Protein AF-K5VET0-F1 (afdb_monomer)

Nearest PDB structures (foldseek):
  5voy-assembly1_V  TM=3.598E-01  e=4.741E+00  Saccharomyces cerevisiae S288C

Sequence (256 aa):
MGWVHRDISTGNILVYDGRGLLTDFEYAKRWDTEEHTSHQMRTGTEYFMSLEVDAHEYLFQIQGVGRPETIPHRGGKKSFTKLVGALPSHFETQVKPALPFRYHPLNDWESLFWVSMYMMVIDRIVKPTKNQPQQTSDKLEKQRALARGLFYSYKERSVKFSQAAANQVDPFKETLLDCLHDDLKHVATALGNIRVALLNAYREVEANPDQHPDGAVSVDIIWDTIPSQYNKICQILDAQDITVERLPVRQGLKAA

Mean predicted aligned error: 11.54 Å

pLDDT: mean 75.38, std 20.2, range [28.81, 95.69]

Radius of gyration: 20.66 Å; Cα contacts (8 Å, |Δi|>4): 285; chains: 1; bounding box: 48×54×62 Å

Structure (mmCIF, N/CA/C/O backbone):
data_AF-K5VET0-F1
#
_entry.id   AF-K5VET0-F1
#
loop_
_atom_site.group_PDB
_atom_site.id
_atom_site.type_symbol
_atom_site.label_atom_id
_atom_site.label_alt_id
_atom_site.label_comp_id
_atom_site.label_asym_id
_atom_site.label_entity_id
_atom_site.label_seq_id
_atom_site.pdbx_PDB_ins_code
_atom_site.Cartn_x
_atom_site.Cartn_y
_atom_site.Cartn_z
_atom_site.occupancy
_atom_site.B_iso_or_equiv
_atom_site.auth_seq_id
_atom_site.auth_comp_id
_atom_site.auth_asym_id
_atom_site.auth_atom_id
_atom_site.pdbx_PDB_model_num
ATOM 1 N N . MET A 1 1 ? 4.612 -17.033 -12.175 1.00 62.72 1 MET A N 1
ATOM 2 C CA . MET A 1 1 ? 4.536 -15.615 -11.762 1.00 62.72 1 MET A CA 1
ATOM 3 C C . MET A 1 1 ? 5.096 -14.806 -12.923 1.00 62.72 1 MET A C 1
ATOM 5 O O . MET A 1 1 ? 6.140 -15.189 -13.423 1.00 62.72 1 MET A O 1
ATOM 9 N N . GLY A 1 2 ? 4.357 -13.833 -13.452 1.00 83.50 2 GLY A N 1
ATOM 10 C CA . GLY A 1 2 ? 4.719 -13.134 -14.701 1.00 83.50 2 GLY A CA 1
ATOM 11 C C . GLY A 1 2 ? 3.668 -12.134 -15.187 1.00 83.50 2 GLY A C 1
ATOM 12 O O . GLY A 1 2 ? 3.747 -11.647 -16.310 1.00 83.50 2 GLY A O 1
ATOM 13 N N . TRP A 1 3 ? 2.648 -11.890 -14.364 1.00 88.69 3 TRP A N 1
ATOM 14 C CA . TRP A 1 3 ? 1.466 -11.108 -14.690 1.00 88.69 3 TRP A CA 1
ATOM 15 C C . TRP A 1 3 ? 1.278 -10.026 -13.635 1.00 88.69 3 TRP A C 1
ATOM 17 O O . TRP A 1 3 ? 1.584 -10.248 -12.465 1.00 88.69 3 TRP A O 1
ATOM 27 N N . VAL A 1 4 ? 0.757 -8.890 -14.074 1.00 89.12 4 VAL A N 1
ATOM 28 C CA . VAL A 1 4 ? 0.261 -7.782 -13.264 1.00 89.12 4 VAL A CA 1
ATOM 29 C C . VAL A 1 4 ? -1.249 -7.692 -13.459 1.00 89.12 4 VAL A C 1
ATOM 31 O O . VAL A 1 4 ? -1.731 -7.729 -14.591 1.00 89.12 4 VAL A O 1
ATOM 34 N N . HIS A 1 5 ? -1.996 -7.605 -12.368 1.00 91.19 5 HIS A N 1
ATOM 35 C CA . HIS A 1 5 ? -3.450 -7.509 -12.334 1.00 91.19 5 HIS A CA 1
ATOM 36 C C . HIS A 1 5 ? -3.938 -6.133 -12.791 1.00 91.19 5 HIS A C 1
ATOM 38 O O . HIS A 1 5 ? -4.903 -6.054 -13.549 1.00 91.19 5 HIS A O 1
ATOM 44 N N . ARG A 1 6 ? -3.260 -5.055 -12.368 1.00 90.00 6 ARG A N 1
ATOM 45 C CA . ARG A 1 6 ? -3.536 -3.647 -12.731 1.00 90.00 6 ARG A CA 1
ATOM 46 C C . ARG A 1 6 ? -4.872 -3.067 -12.247 1.00 90.00 6 ARG A C 1
ATOM 48 O O . ARG A 1 6 ? -5.188 -1.935 -12.600 1.00 90.00 6 ARG A O 1
ATOM 55 N N . ASP A 1 7 ? -5.640 -3.813 -11.456 1.00 89.31 7 ASP A N 1
ATOM 56 C CA . ASP A 1 7 ? -6.923 -3.355 -10.900 1.00 89.31 7 ASP A CA 1
ATOM 57 C C . ASP A 1 7 ? -7.239 -4.033 -9.556 1.00 89.31 7 ASP A C 1
ATOM 59 O O . ASP A 1 7 ? -8.309 -4.598 -9.334 1.00 89.31 7 ASP A O 1
ATOM 63 N N . ILE A 1 8 ? -6.271 -4.032 -8.637 1.00 91.81 8 ILE A N 1
ATOM 64 C CA . ILE A 1 8 ? -6.505 -4.543 -7.283 1.00 91.81 8 ILE A CA 1
ATOM 65 C C . ILE A 1 8 ? -7.347 -3.527 -6.508 1.00 91.81 8 ILE A C 1
ATOM 67 O O . ILE A 1 8 ? -6.953 -2.378 -6.306 1.00 91.81 8 ILE A O 1
ATOM 71 N N . SER A 1 9 ? -8.512 -3.971 -6.047 1.00 90.81 9 SER A N 1
ATOM 72 C CA . SER A 1 9 ? -9.475 -3.164 -5.302 1.00 90.81 9 SER A CA 1
ATOM 73 C C . SER A 1 9 ? -10.232 -4.022 -4.291 1.00 90.81 9 SER A C 1
ATOM 75 O O . SER A 1 9 ? -10.196 -5.250 -4.343 1.00 90.81 9 SER A O 1
ATOM 77 N N . THR A 1 10 ? -10.974 -3.387 -3.383 1.00 89.31 10 THR A N 1
ATOM 78 C CA . THR A 1 10 ? -11.869 -4.108 -2.463 1.00 89.31 10 THR A CA 1
ATOM 79 C C . THR A 1 10 ? -12.998 -4.856 -3.180 1.00 89.31 10 THR A C 1
ATOM 81 O O . THR A 1 10 ? -13.511 -5.820 -2.623 1.00 89.31 10 THR A O 1
ATOM 84 N N . GLY A 1 11 ? -13.381 -4.439 -4.394 1.00 88.19 11 GLY A N 1
ATOM 85 C CA . GLY A 1 11 ? -14.387 -5.122 -5.216 1.00 88.19 11 GLY A CA 1
ATOM 86 C C . GLY A 1 11 ? -13.864 -6.389 -5.895 1.00 88.19 11 GLY A C 1
ATOM 87 O O . GLY A 1 11 ? -14.634 -7.318 -6.116 1.00 88.19 11 GLY A O 1
ATOM 88 N N . ASN A 1 12 ? -12.551 -6.451 -6.135 1.00 91.75 12 ASN A N 1
ATOM 89 C CA . ASN A 1 12 ? -11.879 -7.562 -6.817 1.00 91.75 12 ASN A CA 1
ATOM 90 C C . ASN A 1 12 ? -11.205 -8.538 -5.836 1.00 91.75 12 ASN A C 1
ATOM 92 O O . ASN A 1 12 ? -10.438 -9.411 -6.242 1.00 91.75 12 ASN A O 1
ATOM 96 N N . ILE A 1 13 ? -11.475 -8.392 -4.534 1.00 92.06 13 ILE A N 1
ATOM 97 C CA . ILE A 1 13 ? -11.023 -9.307 -3.484 1.00 92.06 13 ILE A CA 1
ATOM 98 C C . ILE A 1 13 ? -12.255 -9.963 -2.865 1.00 92.06 13 ILE A C 1
ATOM 100 O O . ILE A 1 1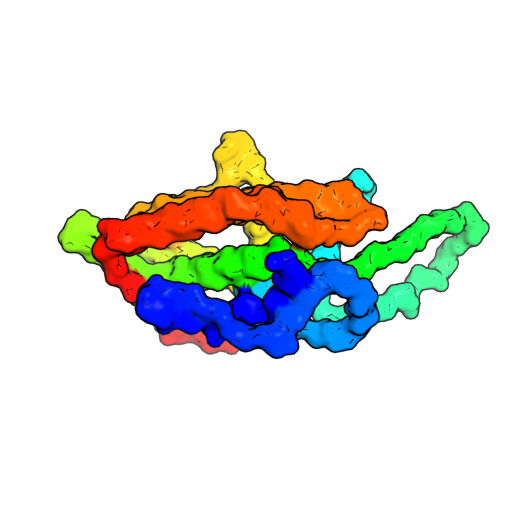3 ? -13.006 -9.336 -2.117 1.00 92.06 13 ILE A O 1
ATOM 104 N N . LEU A 1 14 ? -12.442 -11.251 -3.140 1.00 90.00 14 LEU A N 1
ATOM 105 C CA . LEU A 1 14 ? -13.464 -12.063 -2.489 1.00 90.00 14 LEU A CA 1
ATOM 106 C C . LEU A 1 14 ? -12.899 -12.726 -1.237 1.00 90.00 14 LEU A C 1
ATOM 108 O O . LEU A 1 14 ? -11.734 -13.110 -1.199 1.00 90.00 14 LEU A O 1
ATOM 112 N N . VAL A 1 15 ? -13.740 -12.907 -0.219 1.00 87.94 15 VAL A N 1
ATOM 113 C CA . VAL A 1 15 ? -13.391 -13.701 0.963 1.00 87.94 15 VAL A CA 1
ATOM 114 C C . VAL A 1 15 ? -14.129 -15.030 0.888 1.00 87.94 15 VAL A C 1
ATOM 116 O O . VAL A 1 15 ? -15.358 -15.063 0.909 1.00 87.94 15 VAL A O 1
ATOM 119 N N . TYR A 1 16 ? -13.378 -16.123 0.809 1.00 86.94 16 TYR A N 1
ATOM 120 C CA . TYR A 1 16 ? -13.906 -17.483 0.794 1.00 86.94 16 TYR A CA 1
ATOM 121 C C . TYR A 1 16 ? -13.125 -18.345 1.782 1.00 86.94 16 TYR A C 1
ATOM 123 O O . TYR A 1 16 ? -11.900 -18.402 1.719 1.00 86.94 16 TYR A O 1
ATOM 131 N N . ASP A 1 17 ? -13.838 -18.990 2.707 1.00 86.12 17 ASP A N 1
ATOM 132 C CA . ASP A 1 17 ? -13.258 -19.864 3.739 1.00 86.12 17 ASP A CA 1
ATOM 133 C C . ASP A 1 17 ? -12.090 -19.213 4.513 1.00 86.12 17 ASP A C 1
ATOM 135 O O . ASP A 1 17 ? -10.997 -19.760 4.652 1.00 86.12 17 ASP A O 1
ATOM 139 N N . GLY A 1 18 ? -12.293 -17.959 4.936 1.00 78.69 18 GLY A N 1
ATOM 140 C CA . GLY A 1 18 ? -11.285 -17.178 5.663 1.00 78.69 18 GLY A CA 1
ATOM 141 C C . GLY A 1 18 ? -10.088 -16.715 4.823 1.00 78.69 18 GLY A C 1
ATOM 142 O O . GLY A 1 18 ? -9.142 -16.159 5.373 1.00 78.69 18 GLY A O 1
ATOM 143 N N . ARG A 1 19 ? -10.105 -16.911 3.498 1.00 82.12 19 ARG A N 1
ATOM 144 C CA . ARG A 1 19 ? -9.018 -16.519 2.590 1.00 82.12 19 ARG A CA 1
ATOM 145 C C . ARG A 1 19 ? -9.465 -15.439 1.617 1.00 82.12 19 ARG A C 1
ATOM 147 O O . ARG A 1 19 ? -10.561 -15.508 1.067 1.00 82.12 19 ARG A O 1
ATOM 154 N N . GLY A 1 20 ? -8.588 -14.466 1.382 1.00 86.12 20 GLY A N 1
ATOM 155 C CA . GLY A 1 20 ? -8.741 -13.497 0.300 1.00 86.12 20 GLY A CA 1
ATOM 156 C C . GLY A 1 20 ? -8.360 -14.123 -1.041 1.00 86.12 20 GLY A C 1
ATOM 157 O O . GLY A 1 20 ? -7.278 -14.694 -1.171 1.00 86.12 20 GLY A O 1
ATOM 158 N N . LEU A 1 21 ? -9.238 -14.014 -2.032 1.00 89.81 21 LEU A N 1
ATOM 159 C CA . LEU A 1 21 ? -9.029 -14.467 -3.401 1.00 89.81 21 LEU A CA 1
ATOM 160 C C . LEU A 1 21 ? -9.148 -13.267 -4.337 1.00 89.81 21 LEU A C 1
ATOM 162 O O . LEU A 1 21 ? -10.154 -12.560 -4.306 1.00 89.81 21 LEU A O 1
ATOM 166 N N . LEU A 1 22 ? -8.128 -13.055 -5.169 1.00 91.75 22 LEU A N 1
ATOM 167 C CA . LEU A 1 22 ? -8.198 -12.074 -6.248 1.00 91.75 22 LEU A CA 1
ATOM 168 C C . LEU A 1 22 ? -9.080 -12.609 -7.375 1.00 91.75 22 LEU A C 1
ATOM 170 O O . LEU A 1 22 ? -8.966 -13.772 -7.773 1.00 91.75 22 LEU A O 1
ATOM 174 N N . THR A 1 23 ? -9.944 -11.745 -7.884 1.00 91.75 23 THR A N 1
ATOM 175 C CA . THR A 1 23 ? -10.845 -12.013 -9.003 1.00 91.75 23 THR A CA 1
ATOM 176 C C . THR A 1 23 ? -10.721 -10.923 -10.052 1.00 91.75 23 THR A C 1
ATOM 178 O O . THR A 1 23 ? -10.072 -9.919 -9.815 1.00 91.75 23 THR A O 1
ATOM 181 N N . ASP A 1 24 ? -11.416 -11.095 -11.173 1.00 88.19 24 ASP A N 1
ATOM 182 C CA . ASP A 1 24 ? -11.493 -10.094 -12.239 1.00 88.19 24 ASP A CA 1
ATOM 183 C C . ASP A 1 24 ? -10.148 -9.780 -12.921 1.00 88.19 24 ASP A C 1
ATOM 185 O O . ASP A 1 24 ? -9.555 -8.710 -12.818 1.00 88.19 24 ASP A O 1
ATOM 189 N N . PHE A 1 25 ? -9.658 -10.771 -13.667 1.00 89.62 25 PHE A N 1
ATOM 190 C CA . PHE A 1 25 ? -8.401 -10.690 -14.408 1.00 89.62 25 PHE A CA 1
ATOM 191 C C . PHE A 1 25 ? -8.564 -10.072 -15.806 1.00 89.62 25 PHE A C 1
ATOM 193 O O . PHE A 1 25 ? -7.682 -10.252 -16.647 1.00 89.62 25 PHE A O 1
ATOM 200 N N . GLU A 1 26 ? -9.663 -9.363 -16.092 1.00 87.31 26 GLU A N 1
ATOM 201 C CA . GLU A 1 26 ? -9.925 -8.806 -17.430 1.00 87.31 26 GLU A CA 1
ATOM 202 C C . GLU A 1 26 ? -8.836 -7.821 -17.882 1.00 87.31 26 GLU A C 1
ATOM 204 O O . GLU A 1 26 ? -8.502 -7.731 -19.066 1.00 87.31 26 GLU A O 1
ATOM 209 N N . TYR A 1 27 ? -8.215 -7.140 -16.917 1.00 84.00 27 TYR A N 1
ATOM 210 C CA . TYR A 1 27 ? -7.098 -6.237 -17.145 1.00 84.00 27 TYR A CA 1
ATOM 211 C C . TYR A 1 27 ? -5.742 -6.877 -16.874 1.00 84.00 27 TYR A C 1
ATOM 213 O O . TYR A 1 27 ? -4.743 -6.181 -17.026 1.00 84.00 27 TYR A O 1
ATOM 221 N N . ALA A 1 28 ? -5.636 -8.153 -16.515 1.00 88.62 28 ALA A N 1
ATOM 222 C CA . ALA A 1 28 ? -4.331 -8.734 -16.237 1.00 88.62 28 ALA A CA 1
ATOM 223 C C . ALA A 1 28 ? -3.455 -8.745 -17.503 1.00 88.62 28 ALA A C 1
ATOM 225 O O . ALA A 1 28 ? -3.901 -9.103 -18.594 1.00 88.62 28 ALA A O 1
ATOM 226 N N . LYS A 1 29 ? -2.186 -8.355 -17.367 1.00 87.25 29 LYS A N 1
ATOM 227 C CA . LYS A 1 29 ? -1.202 -8.388 -18.458 1.00 87.25 29 LYS A CA 1
ATOM 228 C C . LYS A 1 29 ? 0.113 -8.979 -17.999 1.00 87.25 29 LYS A C 1
ATOM 230 O O . LYS A 1 29 ? 0.459 -8.894 -16.827 1.00 87.25 29 LYS A O 1
ATOM 235 N N . ARG A 1 30 ? 0.874 -9.548 -18.930 1.00 86.56 30 ARG A N 1
ATOM 236 C CA . ARG A 1 30 ? 2.250 -9.945 -18.641 1.00 86.56 30 ARG A CA 1
ATOM 237 C C . ARG A 1 30 ? 3.135 -8.711 -18.479 1.00 86.56 30 ARG A C 1
ATOM 239 O O . ARG A 1 30 ? 2.987 -7.743 -19.222 1.00 86.56 30 ARG A O 1
ATOM 246 N N . TRP A 1 31 ? 4.052 -8.738 -17.516 1.00 82.31 31 TRP A N 1
ATOM 247 C CA . TRP A 1 31 ? 4.953 -7.601 -17.282 1.00 82.31 31 TRP A CA 1
ATOM 248 C C . TRP A 1 31 ? 6.103 -7.524 -18.298 1.00 82.31 31 TRP A C 1
ATOM 250 O O . TRP A 1 31 ? 6.740 -6.485 -18.426 1.00 82.31 31 TRP A O 1
ATOM 260 N N . ASP A 1 32 ? 6.378 -8.616 -19.021 1.00 75.31 32 ASP A N 1
ATOM 261 C CA . ASP A 1 32 ? 7.478 -8.733 -19.987 1.00 75.31 32 ASP A CA 1
ATOM 262 C C . ASP A 1 32 ? 7.058 -8.425 -21.432 1.00 75.31 32 ASP A C 1
ATOM 264 O O . ASP A 1 32 ? 7.895 -8.383 -22.331 1.00 75.31 32 ASP A O 1
ATOM 268 N N . THR A 1 33 ? 5.770 -8.175 -21.679 1.00 70.25 33 THR A N 1
ATOM 269 C CA . THR A 1 33 ? 5.282 -7.802 -23.010 1.00 70.25 33 THR A CA 1
ATOM 270 C C . THR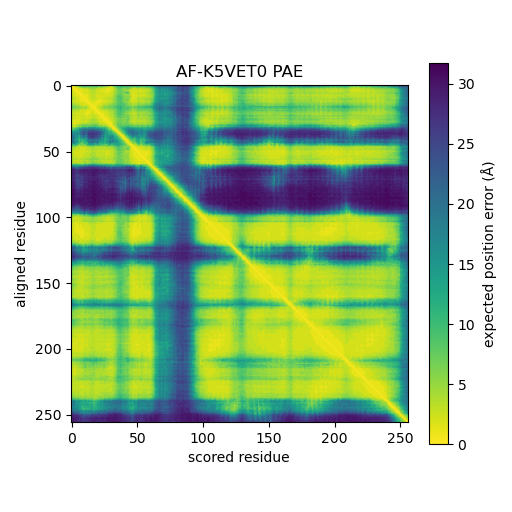 A 1 33 ? 5.520 -6.323 -23.313 1.00 70.25 33 THR A C 1
ATOM 272 O O . THR A 1 33 ? 5.029 -5.445 -22.606 1.00 70.25 33 THR A O 1
ATOM 275 N N . GLU A 1 34 ? 6.197 -6.043 -24.429 1.00 58.12 34 GLU A N 1
ATOM 276 C CA . GLU A 1 34 ? 6.470 -4.698 -24.969 1.00 58.12 34 GLU A CA 1
ATOM 277 C C . GLU A 1 34 ? 5.237 -4.014 -25.594 1.00 58.12 34 GLU A C 1
ATOM 279 O O . GLU A 1 34 ? 5.367 -3.123 -26.431 1.00 58.12 34 GLU A O 1
ATOM 284 N N . GLU A 1 35 ? 4.014 -4.422 -25.240 1.00 57.59 35 GLU A N 1
ATOM 285 C CA . GLU A 1 35 ? 2.803 -3.861 -25.842 1.00 57.59 35 GLU A CA 1
ATOM 286 C C . GLU A 1 35 ? 2.578 -2.405 -25.408 1.00 57.59 35 GLU A C 1
ATOM 288 O O . GLU A 1 35 ? 1.877 -2.093 -24.442 1.00 57.59 35 GLU A O 1
ATOM 293 N N . HIS A 1 36 ? 3.142 -1.505 -26.209 1.00 54.56 36 HIS A N 1
ATOM 294 C CA . HIS A 1 36 ? 3.008 -0.053 -26.178 1.00 54.56 36 HIS A CA 1
ATOM 295 C C . HIS A 1 36 ? 1.637 0.425 -26.667 1.00 54.56 36 HIS A C 1
ATOM 297 O O . HIS A 1 36 ? 1.532 1.341 -27.485 1.00 54.56 36 HIS A O 1
ATOM 303 N N . THR A 1 37 ? 0.548 -0.182 -26.201 1.00 46.78 37 THR A N 1
ATOM 304 C CA . THR A 1 37 ? -0.779 0.321 -26.553 1.00 46.78 37 THR A CA 1
ATOM 305 C C . THR A 1 37 ? -1.045 1.595 -25.758 1.00 46.78 37 THR A C 1
ATOM 307 O O . THR A 1 37 ? -1.520 1.551 -24.624 1.00 46.78 37 THR A O 1
ATOM 310 N N . SER A 1 38 ? -0.779 2.729 -26.403 1.00 41.53 38 SER A N 1
ATOM 311 C CA . SER A 1 38 ? -1.074 4.131 -26.056 1.00 41.53 38 SER A CA 1
ATOM 312 C C . SER A 1 38 ? -2.557 4.446 -25.761 1.00 41.53 38 SER A C 1
ATOM 314 O O . SER A 1 38 ? -2.956 5.608 -25.669 1.00 41.53 38 SER A O 1
ATOM 316 N N . HIS A 1 39 ? -3.375 3.409 -25.584 1.00 42.84 39 HIS A N 1
ATOM 317 C CA . HIS A 1 39 ? -4.804 3.445 -25.302 1.00 42.84 39 HIS A CA 1
ATOM 318 C C . HIS A 1 39 ? -5.175 2.766 -23.983 1.00 42.84 39 HIS A C 1
ATOM 320 O O . HIS A 1 39 ? -6.359 2.537 -23.751 1.00 42.84 39 HIS A O 1
ATOM 326 N N . GLN A 1 40 ? -4.208 2.431 -23.119 1.00 51.66 40 GLN A N 1
ATOM 327 C CA . GLN A 1 40 ? -4.529 1.901 -21.796 1.00 51.66 40 GLN A CA 1
ATOM 328 C C . GLN A 1 40 ? -5.261 2.986 -21.000 1.00 51.66 40 GLN A C 1
ATOM 330 O O . GLN A 1 40 ? -4.662 3.914 -20.460 1.00 51.66 40 GLN A O 1
ATOM 335 N N . MET A 1 41 ? -6.592 2.879 -21.022 1.00 50.44 41 MET A N 1
ATOM 336 C CA . MET A 1 41 ? -7.520 3.507 -20.094 1.00 50.44 41 MET A CA 1
ATOM 337 C C . MET A 1 41 ? -6.889 3.452 -18.703 1.00 50.44 41 MET A C 1
ATOM 339 O O . MET A 1 41 ? -6.266 2.452 -18.357 1.00 50.44 41 MET A O 1
ATOM 343 N N . ARG A 1 42 ? -7.009 4.530 -17.929 1.00 57.69 42 ARG A N 1
ATOM 344 C CA . ARG A 1 42 ? -6.653 4.541 -16.508 1.00 57.69 42 ARG A CA 1
ATOM 345 C C . ARG A 1 42 ? -7.526 3.472 -15.839 1.00 57.69 42 ARG A C 1
ATOM 347 O O . ARG A 1 42 ? -8.699 3.721 -15.581 1.00 57.69 42 ARG A O 1
ATOM 354 N N . THR A 1 43 ? -6.999 2.257 -15.735 1.00 54.69 43 THR A N 1
ATOM 355 C CA . THR A 1 43 ? -7.640 1.107 -15.097 1.00 54.69 43 THR A CA 1
ATOM 356 C C . THR A 1 43 ? -7.288 1.172 -13.624 1.00 54.69 43 THR A C 1
ATOM 358 O O . THR A 1 43 ? -6.138 1.457 -13.290 1.00 54.69 43 THR A O 1
ATOM 361 N N . GLY A 1 44 ? -8.269 0.965 -12.754 1.00 56.19 44 GLY A N 1
ATOM 362 C CA . GLY A 1 44 ? -8.087 1.162 -11.324 1.00 56.19 44 GLY A CA 1
ATOM 363 C C . GLY A 1 44 ? -9.199 1.986 -10.697 1.00 56.19 44 GLY A C 1
ATOM 364 O O . GLY A 1 44 ? -9.620 3.024 -11.211 1.00 56.19 44 GLY A O 1
ATOM 365 N N . THR A 1 45 ? -9.627 1.574 -9.511 1.00 65.94 45 THR A N 1
ATOM 366 C CA . THR A 1 45 ? -10.354 2.472 -8.607 1.00 65.94 45 THR A CA 1
ATOM 367 C C . THR A 1 45 ? -9.381 3.550 -8.103 1.00 65.94 45 THR A C 1
ATOM 369 O O . THR A 1 45 ? -8.347 3.197 -7.540 1.00 65.94 45 THR A O 1
ATOM 372 N N . GLU A 1 46 ? -9.685 4.853 -8.255 1.00 75.69 46 GLU A N 1
ATOM 373 C CA . GLU A 1 46 ? -8.760 5.970 -7.913 1.00 75.69 46 GLU A CA 1
ATOM 374 C C . GLU A 1 46 ? -8.166 5.878 -6.494 1.00 75.69 46 GLU A C 1
ATOM 376 O O . GLU A 1 46 ? -7.028 6.275 -6.243 1.00 75.69 46 GLU A O 1
ATOM 381 N N . TYR A 1 47 ? -8.895 5.272 -5.558 1.00 85.00 47 TYR A N 1
ATOM 382 C CA . TYR A 1 47 ? -8.426 5.067 -4.192 1.00 85.00 47 TYR A CA 1
ATOM 383 C C . TYR A 1 47 ? -7.394 3.958 -4.021 1.00 85.00 47 TYR A C 1
ATOM 385 O O . TYR A 1 47 ? -6.784 3.914 -2.962 1.00 85.00 47 TYR A O 1
ATOM 393 N N . PHE A 1 48 ? -7.164 3.083 -4.993 1.00 90.19 48 PHE A N 1
ATOM 394 C CA . PHE A 1 48 ? -6.248 1.946 -4.847 1.00 90.19 48 PHE A CA 1
ATOM 395 C C . PHE A 1 48 ? -5.161 1.903 -5.916 1.00 90.19 48 PHE A C 1
ATOM 397 O O . PHE A 1 48 ? -4.277 1.063 -5.828 1.00 90.19 48 PHE A O 1
ATOM 404 N N . MET A 1 49 ? -5.170 2.802 -6.899 1.00 89.69 49 MET A N 1
ATOM 405 C CA . MET A 1 49 ? -4.066 2.897 -7.857 1.00 89.69 49 MET A CA 1
ATOM 406 C C . MET A 1 49 ? -2.745 3.243 -7.156 1.00 89.69 49 MET A C 1
ATOM 408 O O . MET A 1 49 ? -2.734 4.038 -6.210 1.00 89.69 49 MET A O 1
ATOM 412 N N . SER A 1 50 ? -1.645 2.648 -7.631 1.00 91.88 50 SER A N 1
ATOM 413 C CA . SER A 1 50 ? -0.301 3.062 -7.226 1.00 91.88 50 SER A CA 1
ATOM 414 C C . SER A 1 50 ? -0.012 4.487 -7.700 1.00 91.88 50 SER A C 1
ATOM 416 O O . SER A 1 50 ? -0.624 4.965 -8.661 1.00 91.88 50 SER A O 1
ATOM 418 N N . LEU A 1 51 ? 0.922 5.178 -7.049 1.00 91.75 51 LEU A N 1
ATOM 419 C CA . LEU A 1 51 ? 1.258 6.560 -7.402 1.00 91.75 51 LEU A CA 1
ATOM 420 C C . LEU A 1 51 ? 1.748 6.693 -8.844 1.00 91.75 51 LEU A C 1
ATOM 422 O O . LEU A 1 51 ? 1.329 7.611 -9.545 1.00 91.75 51 LEU A O 1
ATOM 426 N N . GLU A 1 52 ? 2.592 5.772 -9.299 1.00 90.06 52 GLU A N 1
ATOM 427 C CA . GLU A 1 52 ? 3.126 5.799 -10.663 1.00 90.06 52 GLU A CA 1
ATOM 428 C C . GLU A 1 52 ? 2.064 5.500 -11.718 1.00 90.06 52 GLU A C 1
ATOM 430 O O . GLU A 1 52 ? 2.041 6.128 -12.774 1.00 90.06 52 GLU A O 1
ATOM 435 N N . VAL A 1 53 ? 1.143 4.574 -11.425 1.00 88.69 53 VAL A N 1
ATOM 436 C CA . VAL A 1 53 ? -0.002 4.286 -12.299 1.00 88.69 53 VAL A CA 1
ATOM 437 C C . VAL A 1 53 ? -0.915 5.502 -12.387 1.00 88.69 53 VAL A C 1
ATOM 439 O O . VAL A 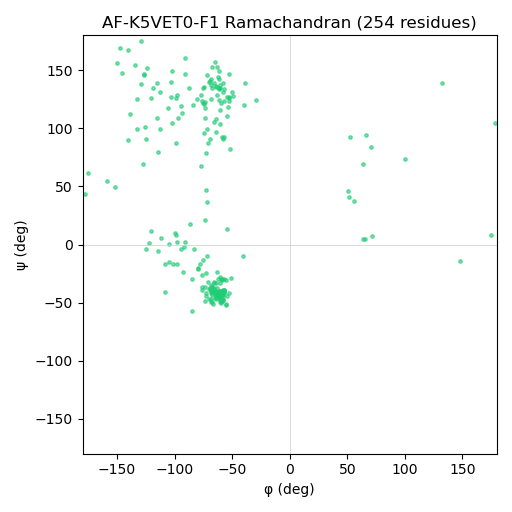1 53 ? -1.381 5.845 -13.476 1.00 88.69 53 VAL A O 1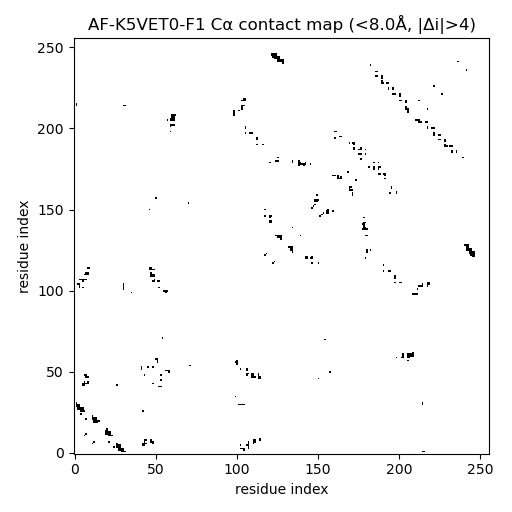
ATOM 442 N N . ASP A 1 54 ? -1.136 6.177 -11.259 1.00 87.81 54 ASP A N 1
ATOM 443 C CA . ASP A 1 54 ? -1.981 7.362 -11.194 1.00 87.81 54 ASP A CA 1
ATOM 444 C C . ASP A 1 54 ? -1.372 8.563 -11.939 1.00 87.81 54 ASP A C 1
ATOM 446 O O . ASP A 1 54 ? -2.081 9.292 -12.640 1.00 87.81 54 ASP A O 1
ATOM 450 N N . ALA A 1 55 ? -0.052 8.737 -11.830 1.00 86.06 55 ALA A N 1
ATOM 451 C CA . ALA A 1 55 ? 0.719 9.771 -12.521 1.00 86.06 55 ALA A CA 1
ATOM 452 C C . ALA A 1 55 ? 1.040 9.422 -13.984 1.00 86.06 55 ALA A C 1
ATOM 454 O O . ALA A 1 55 ? 1.310 10.313 -14.790 1.00 86.06 55 ALA A O 1
ATOM 455 N N . HIS A 1 56 ? 0.980 8.135 -14.330 1.00 85.88 56 HIS A N 1
ATOM 456 C CA . HIS A 1 56 ? 1.427 7.575 -15.601 1.00 85.88 56 HIS A CA 1
ATOM 457 C C . HIS A 1 56 ? 2.901 7.894 -15.923 1.00 85.88 56 HIS A C 1
ATOM 459 O O . HIS A 1 56 ? 3.260 8.149 -17.075 1.00 85.88 56 HIS A O 1
ATOM 465 N N . GLU A 1 57 ? 3.759 7.900 -14.902 1.00 87.38 57 GLU A N 1
ATOM 466 C CA . GLU A 1 57 ? 5.202 8.140 -15.006 1.00 87.38 57 GLU A CA 1
ATOM 467 C C . GLU A 1 57 ? 5.959 7.397 -13.897 1.00 87.38 57 GLU A C 1
ATOM 469 O O . GLU A 1 57 ? 5.392 7.121 -12.843 1.00 87.38 57 GLU A O 1
ATOM 474 N N . TYR A 1 58 ? 7.243 7.115 -14.133 1.00 88.31 58 TYR A N 1
ATOM 475 C CA . TYR A 1 58 ? 8.149 6.608 -13.102 1.00 88.31 58 TYR A CA 1
ATOM 476 C C . TYR A 1 58 ? 8.544 7.746 -12.147 1.00 88.31 58 TYR A C 1
ATOM 478 O O . TYR A 1 58 ? 9.065 8.778 -12.587 1.00 88.31 58 TYR A O 1
ATOM 486 N N . LEU A 1 59 ? 8.265 7.588 -10.856 1.00 89.06 59 LEU A N 1
ATOM 487 C CA . LEU A 1 59 ? 8.373 8.618 -9.819 1.00 89.06 59 LEU A CA 1
ATOM 488 C C . LEU A 1 59 ? 9.587 8.431 -8.903 1.00 89.06 59 LEU A C 1
ATOM 490 O O . LEU A 1 59 ? 9.932 9.366 -8.173 1.00 89.06 59 LEU A O 1
ATOM 494 N N . PHE A 1 60 ? 10.231 7.263 -8.914 1.00 88.19 60 PHE A N 1
ATOM 495 C CA . PHE A 1 60 ? 11.297 6.906 -7.973 1.00 88.19 60 PHE A CA 1
ATOM 496 C C . PHE A 1 60 ? 12.681 6.779 -8.617 1.00 88.19 60 PHE A C 1
ATOM 498 O O . PHE A 1 60 ? 13.653 6.477 -7.920 1.00 88.19 60 PHE A O 1
ATOM 505 N N . GLN A 1 61 ? 12.797 7.116 -9.902 1.00 81.75 61 GLN A N 1
ATOM 506 C CA . GLN A 1 61 ? 14.071 7.304 -10.590 1.00 81.75 61 GLN A CA 1
ATOM 507 C C . GLN A 1 61 ? 14.963 8.290 -9.827 1.00 81.75 61 GLN A C 1
ATOM 509 O O . GLN A 1 61 ? 14.596 9.446 -9.587 1.00 81.75 61 GLN A O 1
ATOM 514 N N . ILE A 1 62 ? 16.174 7.854 -9.472 1.00 62.09 62 ILE A N 1
ATOM 515 C CA . ILE A 1 62 ? 17.179 8.716 -8.843 1.00 62.09 62 ILE A CA 1
ATOM 516 C C . ILE A 1 62 ? 17.689 9.692 -9.908 1.00 62.09 62 ILE A C 1
ATOM 518 O O . ILE A 1 62 ? 18.676 9.439 -10.596 1.00 62.09 62 ILE A O 1
ATOM 522 N N . GLN A 1 63 ? 17.014 10.828 -10.072 1.00 50.75 63 GLN A N 1
ATOM 523 C CA . GLN A 1 63 ? 17.541 11.897 -10.910 1.00 50.75 63 GLN A CA 1
ATOM 524 C C . GLN A 1 63 ? 18.692 12.583 -10.177 1.00 50.75 63 GLN A C 1
ATOM 526 O O . GLN A 1 63 ? 18.498 13.316 -9.204 1.00 50.75 63 GLN A O 1
ATOM 531 N N . GLY A 1 64 ? 19.911 12.359 -10.669 1.00 39.31 64 GLY A N 1
ATOM 532 C CA . GLY A 1 64 ? 21.019 13.264 -10.414 1.00 39.31 64 GLY A CA 1
ATOM 533 C C . GLY A 1 64 ? 20.608 14.684 -10.808 1.00 39.31 64 GLY A C 1
ATOM 534 O O . GLY A 1 64 ? 20.294 14.938 -11.961 1.00 39.31 64 GLY A O 1
ATOM 535 N N . VAL A 1 65 ? 20.606 15.585 -9.824 1.00 37.62 65 VAL A N 1
ATOM 536 C CA . VAL A 1 65 ? 20.563 17.049 -9.960 1.00 37.62 65 VAL A CA 1
ATOM 537 C C . VAL A 1 65 ? 19.427 17.601 -10.843 1.00 37.62 65 VAL A C 1
ATOM 539 O O . VAL A 1 65 ? 19.594 17.864 -12.028 1.00 37.62 65 VAL A O 1
ATOM 542 N N . GLY A 1 66 ? 18.305 17.933 -10.194 1.00 37.34 66 GLY A N 1
ATOM 543 C CA . GLY A 1 66 ? 17.427 19.021 -10.638 1.00 37.34 66 GLY A CA 1
ATOM 544 C C . GLY A 1 66 ? 16.170 18.620 -11.412 1.00 37.34 66 GLY A C 1
ATOM 545 O O . GLY A 1 66 ? 16.041 18.950 -12.586 1.00 37.34 66 GLY A O 1
ATOM 546 N N . ARG A 1 67 ? 15.165 18.064 -10.724 1.00 37.47 67 ARG A N 1
ATOM 547 C CA . ARG A 1 67 ? 13.765 18.338 -11.093 1.00 37.47 67 ARG A CA 1
ATOM 548 C C . ARG A 1 67 ? 13.279 19.506 -10.224 1.00 37.47 67 ARG A C 1
ATOM 550 O O . ARG A 1 67 ? 13.300 19.368 -9.001 1.00 37.47 67 ARG A O 1
ATOM 557 N N . PRO A 1 68 ? 12.877 20.659 -10.794 1.00 36.16 68 PRO A N 1
ATOM 558 C CA . PRO A 1 68 ? 12.162 21.665 -10.021 1.00 36.16 68 PRO A CA 1
ATOM 559 C C . PRO A 1 68 ? 10.865 21.043 -9.496 1.00 36.16 68 PRO A C 1
ATOM 561 O O . PRO A 1 68 ? 10.194 20.315 -10.229 1.00 36.16 68 PRO A O 1
ATOM 564 N N . GLU A 1 69 ? 10.541 21.327 -8.233 1.00 35.12 69 GLU A N 1
ATOM 565 C CA . GLU A 1 69 ? 9.310 20.940 -7.537 1.00 35.12 69 GLU A CA 1
ATOM 566 C C . GLU A 1 69 ? 8.064 21.347 -8.342 1.00 35.12 69 GLU A C 1
ATOM 568 O O . GLU A 1 69 ? 7.440 22.380 -8.112 1.00 35.12 69 GLU A O 1
ATOM 573 N N . THR A 1 70 ? 7.682 20.538 -9.321 1.00 36.00 70 THR A N 1
ATOM 574 C CA . THR A 1 70 ? 6.422 20.675 -10.042 1.00 36.00 70 THR A CA 1
ATOM 575 C C . THR A 1 70 ? 5.712 19.345 -9.925 1.00 36.00 70 THR A C 1
ATOM 577 O O . THR A 1 70 ? 5.917 18.402 -10.676 1.00 36.00 70 THR A O 1
ATOM 580 N N . ILE A 1 71 ? 4.911 19.273 -8.869 1.00 43.78 71 ILE A N 1
ATOM 581 C CA . ILE A 1 71 ? 3.943 18.213 -8.622 1.00 43.78 71 ILE A CA 1
ATOM 582 C C . ILE A 1 71 ? 3.009 18.178 -9.843 1.00 43.78 71 ILE A C 1
ATOM 584 O O . ILE A 1 71 ? 2.406 19.219 -10.135 1.00 43.78 71 ILE A O 1
ATOM 588 N N . PRO A 1 72 ? 2.854 17.048 -10.556 1.00 40.72 72 PRO A N 1
ATOM 589 C CA . PRO A 1 72 ? 1.939 16.983 -11.684 1.00 40.72 72 PRO A CA 1
ATOM 590 C C . PRO A 1 72 ? 0.518 17.300 -11.212 1.00 40.72 72 PRO A C 1
ATOM 592 O O . PRO A 1 72 ? -0.028 16.666 -10.306 1.00 40.72 72 PRO A O 1
ATOM 595 N N . HIS A 1 73 ? -0.079 18.334 -11.800 1.00 38.19 73 HIS A N 1
ATOM 596 C CA . HIS A 1 73 ? -1.493 18.625 -11.630 1.00 38.19 73 HIS A CA 1
ATOM 597 C C . HIS A 1 73 ? -2.339 17.646 -12.446 1.00 38.19 73 HIS A C 1
ATOM 599 O O . HIS A 1 73 ? -2.082 17.384 -13.619 1.00 38.19 73 HIS A O 1
ATOM 605 N N . ARG A 1 74 ? -3.381 17.151 -11.775 1.00 41.19 74 ARG A N 1
ATOM 606 C CA . ARG A 1 74 ? -4.470 16.306 -12.266 1.00 41.19 74 ARG A CA 1
ATOM 607 C C . ARG A 1 74 ? -4.940 16.729 -13.665 1.00 41.19 74 ARG A C 1
ATOM 609 O O . ARG A 1 74 ? -5.449 17.830 -13.836 1.00 41.19 74 ARG A O 1
ATOM 616 N N . GLY A 1 75 ? -4.838 15.808 -14.623 1.00 37.84 75 GLY A N 1
ATOM 617 C CA . GLY A 1 75 ? -5.663 15.771 -15.832 1.00 37.84 75 GLY A CA 1
ATOM 618 C C . GLY A 1 75 ? -5.476 16.919 -16.825 1.00 37.84 75 GLY A C 1
ATOM 619 O O . GLY A 1 75 ? -6.190 17.917 -16.804 1.00 37.84 75 GLY A O 1
ATOM 620 N N . GLY A 1 76 ? -4.613 16.710 -17.815 1.00 28.81 76 GLY A N 1
ATOM 621 C CA . GLY A 1 76 ? -4.659 17.498 -19.037 1.00 28.81 76 GLY A CA 1
ATOM 622 C C . GLY A 1 76 ? -3.553 17.117 -19.997 1.00 28.81 76 GLY A C 1
ATOM 623 O O . GLY A 1 76 ? -2.419 17.550 -19.829 1.00 28.81 76 GLY A O 1
ATOM 624 N N . LYS A 1 77 ? -3.895 16.381 -21.060 1.00 41.16 77 LYS A N 1
ATOM 625 C CA . LYS A 1 77 ? -3.098 16.385 -22.290 1.00 41.16 77 LYS A CA 1
ATOM 626 C C . LYS A 1 77 ? -3.006 17.836 -22.771 1.00 41.16 77 LYS A C 1
ATOM 628 O O . LYS A 1 77 ? -3.893 18.312 -23.475 1.00 41.16 77 LYS A O 1
ATOM 633 N N . LYS A 1 78 ? -1.966 18.565 -22.379 1.00 32.16 78 LYS A N 1
ATOM 634 C CA . LYS A 1 78 ? -1.585 19.812 -23.037 1.00 32.16 78 LYS A CA 1
ATOM 635 C C . LYS A 1 78 ? -0.249 19.580 -23.708 1.00 32.16 78 LYS A C 1
ATOM 637 O O . LYS A 1 78 ? 0.802 19.568 -23.083 1.00 32.16 78 LYS A O 1
ATOM 642 N N . SER A 1 79 ? -0.383 19.337 -25.008 1.00 31.66 79 SER A N 1
ATOM 643 C CA . SER A 1 79 ? 0.652 19.382 -26.029 1.00 31.66 79 SER A CA 1
ATOM 644 C C . SER A 1 79 ? 1.744 20.392 -25.682 1.00 31.66 79 SER A C 1
ATOM 646 O O . SER A 1 79 ? 1.461 21.579 -25.503 1.00 31.66 79 SER A O 1
ATOM 648 N N . PHE A 1 80 ? 2.988 19.925 -25.644 1.00 33.59 80 PHE A N 1
ATOM 649 C CA . PHE A 1 80 ? 4.205 20.706 -25.410 1.00 33.59 80 PHE A CA 1
ATOM 650 C C . PHE A 1 80 ? 4.577 21.597 -26.618 1.00 33.59 80 PHE A C 1
ATOM 652 O O . PHE A 1 80 ? 5.739 21.765 -26.968 1.00 33.59 80 PHE A O 1
ATOM 659 N N . THR A 1 81 ? 3.585 22.166 -27.304 1.00 33.41 81 THR A N 1
ATOM 660 C CA . THR A 1 81 ? 3.761 22.933 -28.543 1.00 33.41 81 THR A CA 1
ATOM 661 C C . THR A 1 81 ? 3.092 24.295 -28.421 1.00 33.41 81 THR A C 1
ATOM 663 O O . THR A 1 81 ? 2.059 24.527 -29.047 1.00 33.41 81 THR A O 1
ATOM 666 N N . LYS A 1 82 ? 3.633 25.185 -27.579 1.00 31.33 82 LYS A N 1
ATOM 667 C CA . LYS A 1 82 ? 3.459 26.652 -27.690 1.00 31.33 82 LYS A CA 1
ATOM 668 C C . LYS A 1 82 ? 4.289 27.404 -26.641 1.00 31.33 82 LYS A C 1
ATOM 670 O O . LYS A 1 82 ? 3.743 28.111 -25.808 1.00 31.33 82 LYS A O 1
ATOM 675 N N . LEU A 1 83 ? 5.614 27.267 -26.689 1.00 33.50 83 LEU A N 1
ATOM 676 C CA . LEU A 1 83 ? 6.513 28.314 -26.187 1.00 33.50 83 LEU A CA 1
ATOM 677 C C . LEU A 1 83 ? 7.921 28.189 -26.797 1.00 33.50 83 LEU A C 1
ATOM 679 O O . LEU A 1 83 ? 8.914 28.091 -26.093 1.00 33.50 83 LEU A O 1
ATOM 683 N N . VAL A 1 84 ? 8.013 28.177 -28.129 1.00 35.19 84 VAL A N 1
ATOM 684 C CA . VAL A 1 84 ? 9.289 28.432 -28.819 1.00 35.19 84 VAL A CA 1
ATOM 685 C C . VAL A 1 84 ? 9.119 29.734 -29.586 1.00 35.19 84 VAL A C 1
ATOM 687 O O . VAL A 1 84 ? 8.785 29.755 -30.766 1.00 35.19 84 VAL A O 1
ATOM 690 N N . GLY A 1 85 ? 9.236 30.835 -28.851 1.00 33.22 85 GLY A N 1
ATOM 691 C CA . GLY A 1 85 ? 9.284 32.184 -29.388 1.00 33.22 85 GLY A CA 1
ATOM 692 C C . GLY A 1 85 ? 10.538 32.870 -28.867 1.00 33.22 85 GLY A C 1
ATOM 693 O O . GLY A 1 85 ? 10.543 33.328 -27.733 1.00 33.22 85 GLY A O 1
ATOM 694 N N . ALA A 1 86 ? 11.556 32.926 -29.728 1.00 41.59 86 ALA A N 1
ATOM 695 C CA . ALA A 1 86 ? 12.766 33.747 -29.647 1.00 41.59 86 ALA A CA 1
ATOM 696 C C . ALA A 1 86 ? 13.821 33.399 -28.574 1.00 41.59 86 ALA A C 1
ATOM 698 O O . ALA A 1 86 ? 13.936 34.088 -27.568 1.00 41.59 86 ALA A O 1
ATOM 699 N N . LEU A 1 87 ? 14.707 32.441 -28.879 1.00 31.14 87 LEU A N 1
ATOM 700 C CA . LEU A 1 87 ? 16.126 32.531 -28.495 1.00 31.14 87 LEU A CA 1
ATOM 701 C C . LEU A 1 87 ? 17.020 31.885 -29.581 1.00 31.14 87 LEU A C 1
ATOM 703 O O . LEU A 1 87 ? 16.558 30.956 -30.248 1.00 31.14 87 LEU A O 1
ATOM 707 N N . PRO A 1 88 ? 18.257 32.377 -29.810 1.00 34.03 88 PRO A N 1
ATOM 708 C CA . PRO A 1 88 ? 19.088 31.961 -30.938 1.00 34.03 88 PRO A CA 1
ATOM 709 C C . PRO A 1 88 ? 19.561 30.509 -30.815 1.00 34.03 88 PRO A C 1
ATOM 711 O O . PRO A 1 88 ? 20.003 30.054 -29.763 1.00 34.03 88 PRO A O 1
ATOM 714 N N . SER A 1 89 ? 19.492 29.815 -31.942 1.00 40.94 89 SER A N 1
ATOM 715 C CA . SER A 1 89 ? 19.978 28.467 -32.225 1.00 40.94 89 SER A CA 1
ATOM 716 C C . SER A 1 89 ? 21.469 28.283 -31.908 1.00 40.94 89 SER A C 1
ATOM 718 O O . SER A 1 89 ? 22.276 28.849 -32.638 1.00 40.94 89 SER A O 1
ATOM 720 N N . HIS A 1 90 ? 21.826 27.498 -30.873 1.00 39.81 90 HIS A N 1
ATOM 721 C CA . HIS A 1 90 ? 23.057 26.668 -30.817 1.00 39.81 90 HIS A CA 1
ATOM 722 C C . HIS A 1 90 ? 23.232 25.811 -29.534 1.00 39.81 90 HIS A C 1
ATOM 724 O O . HIS A 1 90 ? 24.331 25.696 -29.004 1.00 39.81 90 HIS A O 1
ATOM 730 N N . PHE A 1 91 ? 22.185 25.138 -29.047 1.00 32.84 91 PHE A N 1
ATOM 731 C CA . PHE A 1 91 ? 22.352 23.997 -28.131 1.00 32.84 91 PHE A CA 1
ATOM 732 C C . PHE A 1 91 ? 21.329 22.919 -28.488 1.00 32.84 91 PHE A C 1
ATOM 734 O O . PHE A 1 91 ? 20.209 22.919 -27.988 1.00 32.84 91 PHE A O 1
ATOM 741 N N . GLU A 1 92 ? 21.703 22.003 -29.381 1.00 36.44 92 GLU A N 1
ATOM 742 C CA . GLU A 1 92 ? 21.025 20.710 -29.483 1.00 36.44 92 GLU A CA 1
ATOM 743 C C . GLU A 1 92 ? 21.434 19.871 -28.267 1.00 36.44 92 GLU A C 1
ATOM 745 O O . GLU A 1 92 ? 22.309 19.010 -28.332 1.00 36.44 92 GLU A O 1
ATOM 750 N N . THR A 1 93 ? 20.827 20.136 -27.113 1.00 35.44 93 THR A N 1
ATOM 751 C CA . THR A 1 93 ? 20.732 19.109 -26.080 1.00 35.44 93 THR A CA 1
ATOM 752 C C . THR A 1 93 ? 19.830 18.021 -26.648 1.00 35.44 93 THR A C 1
ATOM 754 O O . THR A 1 93 ? 18.620 18.202 -26.763 1.00 35.44 93 THR A O 1
ATOM 757 N N . GLN A 1 94 ? 20.423 16.895 -27.054 1.00 34.53 94 GLN A N 1
ATOM 758 C CA . GLN A 1 94 ? 19.692 15.661 -27.332 1.00 34.53 94 GLN A CA 1
ATOM 759 C C . GLN A 1 94 ? 18.932 15.259 -26.063 1.00 34.53 94 GLN A C 1
ATOM 761 O O . GLN A 1 94 ? 19.459 14.568 -25.192 1.00 34.53 94 GLN A O 1
ATOM 766 N N . VAL A 1 95 ? 17.693 15.724 -25.925 1.00 44.94 95 VAL A N 1
ATOM 767 C CA . VAL A 1 95 ? 16.782 15.234 -24.896 1.00 44.94 95 VAL A CA 1
ATOM 768 C C . VAL A 1 95 ? 16.381 13.831 -25.339 1.00 44.94 95 VAL A C 1
ATOM 770 O O . VAL A 1 95 ? 15.555 13.676 -26.239 1.00 44.94 95 VAL A O 1
ATOM 773 N N . LYS A 1 96 ? 17.017 12.802 -24.762 1.00 47.03 96 LYS A N 1
ATOM 774 C CA . LYS A 1 96 ? 16.563 11.414 -24.916 1.00 47.03 96 LYS A CA 1
ATOM 775 C C . LYS A 1 96 ? 15.059 11.366 -24.590 1.00 47.03 96 LYS A C 1
ATOM 777 O O . LYS A 1 96 ? 14.659 11.927 -23.566 1.00 47.03 96 LYS A O 1
ATOM 782 N N . PRO A 1 97 ? 14.218 10.739 -25.430 1.00 55.69 97 PRO A N 1
ATOM 783 C CA . PRO A 1 97 ? 12.805 10.592 -25.116 1.00 55.69 97 PRO A CA 1
ATOM 784 C C . PRO A 1 97 ? 12.655 9.777 -23.828 1.00 55.69 97 PRO A C 1
ATOM 786 O O . PRO A 1 97 ? 13.317 8.754 -23.659 1.00 55.69 97 PRO A O 1
ATOM 789 N N . ALA A 1 98 ? 11.805 10.253 -22.916 1.00 68.06 98 ALA A N 1
ATOM 790 C CA . ALA A 1 98 ? 11.524 9.561 -21.666 1.00 68.06 98 ALA A CA 1
ATOM 791 C C . ALA A 1 98 ? 10.984 8.150 -21.946 1.00 68.06 98 ALA A C 1
ATOM 793 O O . ALA A 1 98 ? 10.174 7.963 -22.860 1.00 68.06 98 ALA A O 1
ATOM 794 N N . LEU A 1 99 ? 11.429 7.167 -21.158 1.00 77.12 99 LEU A N 1
ATOM 795 C CA . LEU A 1 99 ? 10.929 5.800 -21.254 1.00 77.12 99 LEU A CA 1
ATOM 796 C C . LEU A 1 99 ? 9.405 5.777 -21.067 1.00 77.12 99 LEU A C 1
ATOM 798 O O . LEU A 1 99 ? 8.900 6.393 -20.125 1.00 77.12 99 LEU A O 1
ATOM 802 N N . PRO A 1 100 ? 8.655 5.062 -21.922 1.00 82.38 100 PRO A N 1
ATOM 803 C CA . PRO A 1 100 ? 7.213 4.939 -21.753 1.00 82.38 100 PRO A CA 1
ATOM 804 C C . PRO A 1 100 ? 6.887 4.200 -20.450 1.00 82.38 100 PRO A C 1
ATOM 806 O O . PRO A 1 100 ? 7.492 3.174 -20.150 1.00 82.38 100 PRO A O 1
ATOM 809 N N . PHE A 1 101 ? 5.907 4.683 -19.689 1.00 83.75 101 PHE A N 1
ATOM 810 C CA . PHE A 1 101 ? 5.497 4.022 -18.452 1.00 83.75 101 PHE A CA 1
ATOM 811 C C . PHE A 1 101 ? 5.004 2.588 -18.715 1.00 83.75 101 PHE A C 1
ATOM 813 O O . PHE A 1 101 ? 4.219 2.345 -19.638 1.00 83.75 101 PHE A O 1
ATOM 820 N N . ARG A 1 102 ? 5.458 1.634 -17.893 1.00 85.25 102 ARG A N 1
ATOM 821 C CA . ARG A 1 102 ? 5.022 0.230 -17.915 1.00 85.25 102 ARG A CA 1
ATOM 822 C C . ARG A 1 102 ? 4.621 -0.217 -16.518 1.00 85.25 102 ARG A C 1
ATOM 824 O O . ARG A 1 102 ? 5.319 0.055 -15.545 1.00 85.25 102 ARG A O 1
ATOM 831 N N . TYR A 1 103 ? 3.525 -0.969 -16.450 1.00 86.00 103 TYR A N 1
ATOM 832 C CA . TYR A 1 103 ? 3.116 -1.635 -15.221 1.00 86.00 103 TYR A CA 1
ATOM 833 C C . TYR A 1 103 ? 4.133 -2.712 -14.839 1.00 86.00 103 TYR A C 1
ATOM 835 O O . TYR A 1 103 ? 4.569 -3.485 -15.689 1.00 86.00 103 TYR A O 1
ATOM 843 N N . HIS A 1 104 ? 4.438 -2.805 -13.551 1.00 87.81 104 HIS A N 1
ATOM 844 C CA . HIS A 1 104 ? 5.278 -3.850 -12.981 1.00 87.81 104 HIS A CA 1
ATOM 845 C C . HIS A 1 10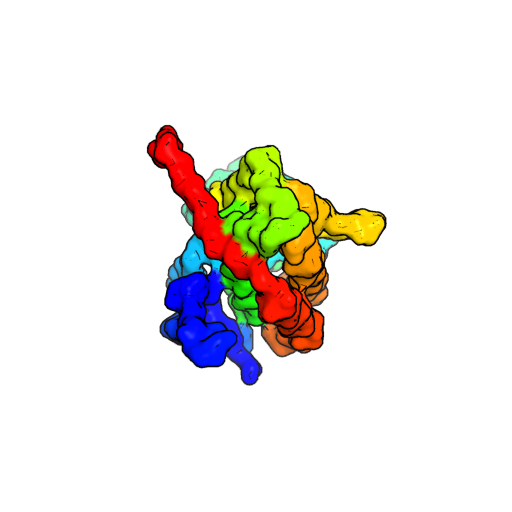4 ? 4.702 -4.296 -11.623 1.00 87.81 104 HIS A C 1
ATOM 847 O O . HIS A 1 104 ? 3.808 -3.630 -11.091 1.00 87.81 104 HIS A O 1
ATOM 853 N N . PRO A 1 105 ? 5.168 -5.421 -11.057 1.00 91.44 105 PRO A N 1
ATOM 854 C CA . PRO A 1 105 ? 4.569 -6.044 -9.874 1.00 91.44 105 PRO A CA 1
ATOM 855 C C . PRO A 1 105 ? 4.442 -5.153 -8.646 1.00 91.44 105 PRO A C 1
ATOM 857 O O . PRO A 1 105 ? 3.495 -5.335 -7.883 1.00 91.44 105 PRO A O 1
ATOM 860 N N . LEU A 1 106 ? 5.346 -4.186 -8.445 1.00 93.38 106 LEU A N 1
ATOM 861 C CA . LEU A 1 106 ? 5.255 -3.304 -7.277 1.00 93.38 106 LEU A CA 1
ATOM 862 C C . LEU A 1 106 ? 3.959 -2.487 -7.288 1.00 93.38 106 LEU A C 1
ATOM 864 O O . LEU A 1 106 ? 3.412 -2.243 -6.219 1.00 93.38 106 LEU A O 1
ATOM 868 N N . ASN A 1 107 ? 3.411 -2.168 -8.467 1.00 92.94 107 ASN A N 1
ATOM 869 C CA . ASN A 1 107 ? 2.150 -1.435 -8.583 1.00 92.94 107 ASN A CA 1
ATOM 870 C C . ASN A 1 107 ? 0.978 -2.195 -7.959 1.00 92.94 107 ASN A C 1
ATOM 872 O O . ASN A 1 107 ? 0.196 -1.610 -7.218 1.00 92.94 107 ASN A O 1
ATOM 876 N N . ASP A 1 108 ? 0.883 -3.503 -8.203 1.00 93.25 108 ASP A N 1
ATOM 877 C CA . ASP A 1 108 ? -0.159 -4.342 -7.604 1.00 93.25 108 ASP A CA 1
ATOM 878 C C . ASP A 1 108 ? 0.024 -4.454 -6.081 1.00 93.25 108 ASP A C 1
ATOM 880 O O . ASP A 1 108 ? -0.942 -4.392 -5.315 1.00 93.25 108 ASP A O 1
ATOM 884 N N . TRP A 1 109 ? 1.269 -4.575 -5.613 1.00 94.88 109 TRP A N 1
ATOM 885 C CA . TRP A 1 109 ? 1.562 -4.608 -4.179 1.00 94.88 109 TRP A CA 1
ATOM 886 C C . TRP A 1 109 ? 1.283 -3.274 -3.485 1.00 94.88 109 TRP A C 1
ATOM 888 O O . TRP A 1 109 ? 0.789 -3.266 -2.354 1.00 94.88 109 TRP A O 1
ATOM 898 N N . GLU A 1 110 ? 1.543 -2.153 -4.154 1.00 95.50 110 GLU A N 1
ATOM 899 C CA . GLU A 1 110 ? 1.158 -0.829 -3.682 1.00 95.50 110 GLU A CA 1
ATOM 900 C C . GLU A 1 110 ? -0.371 -0.691 -3.645 1.00 95.50 110 GLU A C 1
ATOM 902 O O . GLU A 1 110 ? -0.920 -0.209 -2.653 1.00 95.50 110 GLU A O 1
ATOM 907 N N . SER A 1 111 ? -1.086 -1.196 -4.652 1.00 94.38 111 SER A N 1
ATOM 908 C CA . SER A 1 111 ? -2.550 -1.242 -4.628 1.00 94.38 111 SER A CA 1
ATOM 909 C C . SER A 1 111 ? -3.094 -2.045 -3.449 1.00 94.38 111 SER A C 1
ATOM 911 O O . SER A 1 111 ? -3.997 -1.581 -2.748 1.00 94.38 111 SER A O 1
ATOM 913 N N . LEU A 1 112 ? -2.507 -3.207 -3.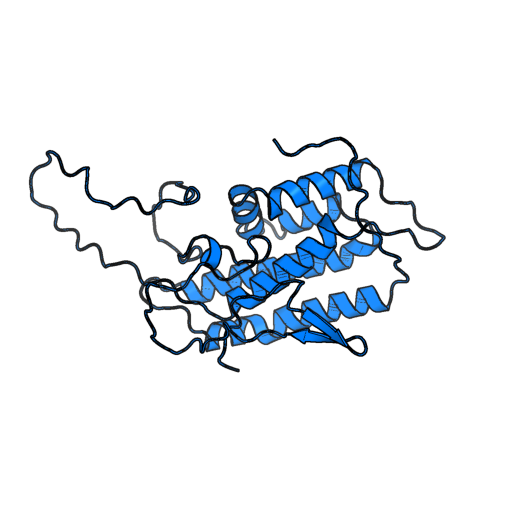150 1.00 94.75 112 LEU A N 1
ATOM 914 C CA . LEU A 1 112 ? -2.870 -3.997 -1.970 1.00 94.75 112 LEU A CA 1
ATOM 915 C C . LEU A 1 112 ? -2.568 -3.253 -0.657 1.00 94.75 112 LEU A C 1
ATOM 917 O O . LEU A 1 112 ? -3.356 -3.311 0.296 1.00 94.75 112 LEU A O 1
ATOM 921 N N . PHE A 1 113 ? -1.459 -2.511 -0.607 1.00 95.69 113 PHE A N 1
ATOM 922 C CA . PHE A 1 113 ? -1.143 -1.630 0.516 1.00 95.69 113 PHE A CA 1
ATOM 923 C C . PHE A 1 113 ? -2.213 -0.544 0.684 1.00 95.69 113 PHE A C 1
ATOM 925 O O . PHE A 1 113 ? -2.702 -0.336 1.797 1.00 95.69 113 PHE A O 1
ATOM 932 N N . TRP A 1 114 ? -2.658 0.095 -0.400 1.00 94.75 114 TRP A N 1
ATOM 933 C CA . TRP A 1 114 ? -3.717 1.103 -0.347 1.00 94.75 114 TRP A CA 1
ATOM 934 C C . TRP A 1 114 ? -5.074 0.536 0.063 1.00 94.75 114 TRP A C 1
ATOM 936 O O . TRP A 1 114 ? -5.779 1.185 0.838 1.00 94.75 114 TRP A O 1
ATOM 946 N N . VAL A 1 115 ? -5.422 -0.676 -0.373 1.00 92.44 115 VAL A N 1
ATOM 947 C CA . VAL A 1 115 ? -6.609 -1.401 0.114 1.00 92.44 115 VAL A CA 1
ATOM 948 C C . VAL A 1 115 ? -6.525 -1.624 1.627 1.00 92.44 115 VAL A C 1
ATOM 950 O O . VAL A 1 115 ? -7.479 -1.348 2.356 1.00 92.44 115 VAL A O 1
ATOM 953 N N . SER A 1 116 ? -5.369 -2.063 2.123 1.00 92.00 116 SER A N 1
ATOM 954 C CA . SER A 1 116 ? -5.149 -2.297 3.556 1.00 92.00 116 SER A CA 1
ATOM 955 C C . SER A 1 116 ? -5.239 -1.001 4.365 1.00 92.00 116 SER A C 1
ATOM 957 O O . SER A 1 116 ? -5.899 -0.947 5.404 1.00 92.00 116 SER A O 1
ATOM 959 N N . MET A 1 117 ? -4.645 0.075 3.849 1.00 91.00 117 MET A N 1
ATOM 960 C CA . MET A 1 117 ? -4.735 1.414 4.427 1.00 91.00 117 MET A CA 1
ATOM 961 C C . MET A 1 117 ? -6.172 1.922 4.473 1.00 91.00 117 MET A C 1
ATOM 963 O O . MET A 1 117 ? -6.596 2.439 5.504 1.00 91.00 117 MET A O 1
ATOM 967 N N . TYR A 1 118 ? -6.933 1.743 3.392 1.00 89.12 118 TYR A N 1
ATOM 968 C CA . TYR A 1 118 ? -8.339 2.133 3.310 1.00 89.12 118 TYR A CA 1
ATOM 969 C C . TYR A 1 118 ? -9.156 1.431 4.393 1.00 89.12 118 TYR A C 1
ATOM 971 O O . TYR A 1 118 ? -9.845 2.084 5.178 1.00 89.12 118 TYR A O 1
ATOM 979 N N . MET A 1 119 ? -8.985 0.113 4.518 1.00 84.44 119 MET A N 1
ATOM 980 C CA . MET A 1 119 ? -9.633 -0.678 5.562 1.00 84.44 119 MET A CA 1
ATOM 981 C C . MET A 1 119 ? -9.288 -0.172 6.969 1.00 84.44 119 MET A C 1
ATOM 983 O O . MET A 1 119 ? -10.162 -0.132 7.830 1.00 84.44 119 MET A O 1
ATOM 987 N N . MET A 1 120 ? -8.044 0.243 7.217 1.00 82.31 120 MET A N 1
ATOM 988 C CA . MET A 1 120 ? -7.624 0.730 8.535 1.00 82.31 120 MET A CA 1
ATOM 989 C C . MET A 1 120 ? -8.093 2.145 8.873 1.00 82.31 120 MET A C 1
ATOM 991 O O . MET A 1 120 ? -8.423 2.407 10.026 1.00 82.31 120 MET A O 1
ATOM 995 N N . VAL A 1 121 ? -8.085 3.081 7.922 1.00 78.50 121 VAL A N 1
ATOM 996 C CA . VAL A 1 121 ? -8.335 4.507 8.217 1.00 78.50 121 VAL A CA 1
ATOM 997 C C . VAL A 1 121 ? -9.746 4.972 7.869 1.00 78.50 121 VAL A C 1
ATOM 999 O O . VAL A 1 121 ? -10.160 6.012 8.370 1.00 78.50 121 VAL A O 1
ATOM 1002 N N . ILE A 1 122 ? -10.491 4.225 7.047 1.00 71.56 122 ILE A N 1
ATOM 1003 C CA . ILE A 1 122 ? -11.871 4.563 6.658 1.00 71.56 122 ILE A CA 1
ATOM 1004 C C . ILE A 1 122 ? -12.893 3.623 7.308 1.00 71.56 122 ILE A C 1
ATOM 1006 O O . ILE A 1 122 ? -13.929 4.080 7.789 1.00 71.56 122 ILE A O 1
ATOM 1010 N N . ASP A 1 123 ? -12.613 2.323 7.374 1.00 61.59 123 ASP A N 1
ATOM 1011 C CA . ASP A 1 123 ? -13.654 1.329 7.665 1.00 61.59 123 ASP A CA 1
ATOM 1012 C C . ASP A 1 123 ? -13.631 0.740 9.082 1.00 61.59 123 ASP A C 1
ATOM 1014 O O . ASP A 1 123 ? -14.461 -0.122 9.373 1.00 61.59 123 ASP A O 1
ATOM 1018 N N . ARG A 1 124 ? -12.710 1.144 9.972 1.00 63.97 124 ARG A N 1
ATOM 1019 C CA . ARG A 1 124 ? -12.519 0.434 11.252 1.00 63.97 124 ARG A CA 1
ATOM 1020 C C . ARG A 1 124 ? -12.294 1.360 12.454 1.00 63.97 124 ARG A C 1
ATOM 1022 O O . ARG A 1 124 ? -11.245 1.984 12.594 1.00 63.97 124 ARG A O 1
ATOM 1029 N N . ILE A 1 125 ? -13.270 1.379 13.361 1.00 60.84 125 ILE A N 1
ATOM 1030 C CA . ILE A 1 125 ? -13.126 1.725 14.781 1.00 60.84 125 ILE A CA 1
ATOM 1031 C C . ILE A 1 125 ? -13.016 0.413 15.547 1.00 60.84 125 ILE A C 1
ATOM 1033 O O . ILE A 1 125 ? -13.871 -0.458 15.393 1.00 60.84 125 ILE A O 1
ATOM 1037 N N . VAL A 1 126 ? -11.996 0.284 16.392 1.00 62.53 126 VAL A N 1
ATOM 1038 C CA . VAL A 1 126 ? -11.906 -0.823 17.348 1.00 62.53 126 VAL A CA 1
ATOM 1039 C C . VAL A 1 126 ? -12.914 -0.583 18.468 1.00 62.53 126 VAL A C 1
ATOM 1041 O O . VAL A 1 126 ? -12.808 0.402 19.204 1.00 62.53 126 VAL A O 1
ATOM 1044 N N . LYS A 1 127 ? -13.898 -1.476 18.618 1.00 60.53 127 LYS A N 1
ATOM 1045 C CA . LYS A 1 127 ? -14.602 -1.605 19.894 1.00 60.53 127 LYS A CA 1
ATOM 1046 C C . LYS A 1 127 ? -13.648 -2.297 20.856 1.00 60.53 127 LYS A C 1
ATOM 1048 O O . LYS A 1 127 ? -13.192 -3.396 20.540 1.00 60.53 127 LYS A O 1
ATOM 1053 N N . PRO A 1 128 ? -13.334 -1.681 21.999 1.00 53.62 128 PRO A N 1
ATOM 1054 C CA . PRO A 1 128 ? -12.388 -2.275 22.919 1.00 53.62 128 PRO A CA 1
ATOM 1055 C C . PRO A 1 128 ? -12.904 -3.632 23.409 1.00 53.62 128 PRO A C 1
ATOM 1057 O O . PRO A 1 128 ? -14.064 -3.761 23.817 1.00 53.62 128 PRO A O 1
ATOM 1060 N N . THR A 1 129 ? -12.025 -4.636 23.422 1.00 54.19 129 THR A N 1
ATOM 1061 C CA . THR A 1 129 ? -12.194 -5.818 24.275 1.00 54.19 129 THR A CA 1
ATOM 1062 C C . THR A 1 129 ? -12.411 -5.329 25.714 1.00 54.19 129 THR A C 1
ATOM 1064 O O . THR A 1 129 ? -11.851 -4.299 26.083 1.00 54.19 129 THR A O 1
ATOM 1067 N N . LYS A 1 130 ? -13.215 -6.043 26.520 1.00 54.41 130 LYS A N 1
ATOM 1068 C CA . LYS A 1 130 ? -13.835 -5.643 27.815 1.00 54.41 130 LYS A CA 1
ATOM 1069 C C . LYS A 1 130 ? -13.006 -4.816 28.834 1.00 54.41 130 LYS A C 1
ATOM 1071 O O . LYS A 1 130 ? -13.600 -4.312 29.780 1.00 54.41 130 LYS A O 1
ATOM 1076 N N . ASN A 1 131 ? -11.696 -4.640 28.649 1.00 55.25 131 ASN A N 1
ATOM 1077 C CA . ASN A 1 131 ? -10.771 -3.932 29.536 1.00 55.25 131 ASN A CA 1
ATOM 1078 C C . ASN A 1 131 ? -9.993 -2.753 28.898 1.00 55.25 131 ASN A C 1
ATOM 1080 O O . ASN A 1 131 ? -9.175 -2.159 29.599 1.00 55.25 131 ASN A O 1
ATOM 1084 N N . GLN A 1 132 ? -10.189 -2.401 27.619 1.00 57.94 132 GLN A N 1
ATOM 1085 C CA . GLN A 1 132 ? -9.508 -1.246 27.001 1.00 57.94 132 GLN A CA 1
ATOM 1086 C C . GLN A 1 132 ? -10.411 -0.006 26.872 1.00 57.94 132 GLN A C 1
ATOM 1088 O O . GLN A 1 132 ? -11.629 -0.131 26.734 1.00 57.94 132 GLN A O 1
ATOM 1093 N N . PRO A 1 133 ? -9.846 1.213 26.940 1.00 60.69 133 PRO A N 1
ATOM 1094 C CA . PRO A 1 133 ? -10.607 2.429 26.691 1.00 60.69 133 PRO A CA 1
ATOM 1095 C C . PRO A 1 133 ? -10.992 2.515 25.212 1.00 60.69 133 PRO A C 1
ATOM 1097 O O . PRO A 1 133 ? -10.202 2.190 24.337 1.00 60.69 133 PRO A O 1
ATOM 1100 N N . GLN A 1 134 ? -12.203 2.984 24.922 1.00 66.50 134 GLN A N 1
ATOM 1101 C CA . GLN A 1 134 ? -12.636 3.219 23.546 1.00 66.50 134 GLN A CA 1
ATOM 1102 C C . GLN A 1 134 ? -11.741 4.267 22.867 1.00 66.50 134 GLN A C 1
ATOM 1104 O O . GLN A 1 134 ? -11.238 5.184 23.522 1.00 66.50 134 GLN A O 1
ATOM 1109 N N . GLN A 1 135 ? -11.568 4.160 21.545 1.00 73.81 135 GLN A N 1
ATOM 1110 C CA . GLN A 1 135 ? -10.816 5.151 20.777 1.00 73.81 135 GLN A CA 1
ATOM 1111 C C . GLN A 1 135 ? -11.352 6.563 21.050 1.00 73.81 135 GLN A C 1
ATOM 1113 O O . GLN A 1 135 ? -12.548 6.832 20.922 1.00 73.81 135 GLN A O 1
ATOM 1118 N N . THR A 1 136 ? -10.457 7.468 21.446 1.00 76.00 136 THR A N 1
ATOM 1119 C CA . THR A 1 136 ? -10.835 8.833 21.814 1.00 76.00 136 THR A CA 1
ATOM 1120 C C . THR A 1 136 ? -11.329 9.613 20.595 1.00 76.00 136 THR A C 1
ATOM 1122 O O . THR A 1 136 ? -10.914 9.364 19.460 1.00 76.00 136 THR A O 1
ATOM 1125 N N . SER A 1 137 ? -12.191 10.611 20.824 1.00 77.56 137 SER A N 1
ATOM 1126 C CA . SER A 1 137 ? -12.679 11.486 19.746 1.00 77.56 137 SER A CA 1
ATOM 1127 C C . SER A 1 137 ? -11.546 12.228 19.024 1.00 77.56 137 SER A C 1
ATOM 1129 O O . SER A 1 137 ? -11.688 12.524 17.840 1.00 77.56 137 SER A O 1
ATOM 1131 N N . ASP A 1 138 ? -10.438 12.522 19.714 1.00 84.50 138 ASP A N 1
ATOM 1132 C CA . ASP A 1 138 ? -9.249 13.145 19.119 1.00 84.50 138 ASP A CA 1
ATOM 1133 C C . ASP A 1 138 ? -8.569 12.204 18.113 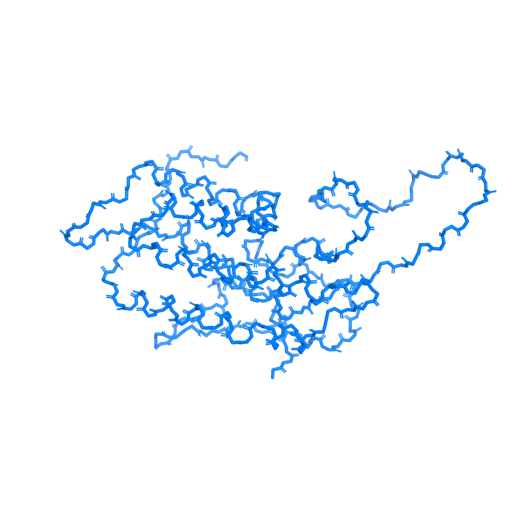1.00 84.50 138 ASP A C 1
ATOM 1135 O O . ASP A 1 138 ? -8.405 12.556 16.944 1.00 84.50 138 ASP A O 1
ATOM 1139 N N . LYS A 1 139 ? -8.284 10.958 18.524 1.00 83.62 139 LYS A N 1
ATOM 1140 C CA . LYS A 1 139 ? -7.731 9.924 17.636 1.00 83.62 139 LYS A CA 1
ATOM 1141 C C . LYS A 1 139 ? -8.631 9.679 16.424 1.00 83.62 139 LYS A C 1
ATOM 1143 O O . LYS A 1 139 ? -8.149 9.579 15.301 1.00 83.62 139 LYS A O 1
ATOM 1148 N N . LEU A 1 140 ? -9.948 9.638 16.633 1.00 82.25 140 LEU A N 1
ATOM 1149 C CA . LEU A 1 140 ? -10.931 9.485 15.559 1.00 82.25 140 LEU A CA 1
ATOM 1150 C C . LEU A 1 140 ? -10.890 10.636 14.540 1.00 82.25 140 LEU A C 1
ATOM 1152 O O . LEU A 1 140 ? -10.969 10.402 13.333 1.00 82.25 140 LEU A O 1
ATOM 1156 N N . GLU A 1 141 ? -10.768 11.885 14.996 1.00 85.06 141 GLU A N 1
ATOM 1157 C CA . GLU A 1 141 ? -10.666 13.034 14.089 1.00 85.06 141 GLU A CA 1
ATOM 1158 C C . GLU A 1 141 ? -9.335 13.028 13.328 1.00 85.06 141 GLU A C 1
ATOM 1160 O O . GLU A 1 141 ? -9.323 13.280 12.121 1.00 85.06 141 GLU A O 1
ATOM 1165 N N . LYS A 1 142 ? -8.234 12.649 13.988 1.00 88.12 142 LYS A N 1
ATOM 1166 C CA . LYS A 1 142 ? -6.929 12.442 13.341 1.00 88.12 142 LYS A CA 1
ATOM 1167 C C . LYS A 1 142 ? -6.987 11.345 12.278 1.00 88.12 142 LYS A C 1
ATOM 1169 O O . LYS A 1 142 ? -6.489 11.548 11.173 1.00 88.12 142 LYS A O 1
ATOM 1174 N N . GLN A 1 143 ? -7.658 10.227 12.557 1.00 87.06 143 GLN A N 1
ATOM 1175 C CA . GLN A 1 143 ? -7.865 9.136 11.596 1.00 87.06 143 GLN A CA 1
ATOM 1176 C C . GLN A 1 143 ? -8.656 9.625 10.373 1.00 87.06 143 GLN A C 1
ATOM 1178 O O . GLN A 1 143 ? -8.266 9.364 9.237 1.00 87.06 143 GLN A O 1
ATOM 1183 N N . ARG A 1 144 ? -9.713 10.423 10.580 1.00 84.81 144 ARG A N 1
ATOM 1184 C CA . ARG A 1 144 ? -10.483 11.053 9.489 1.00 84.81 144 ARG A CA 1
ATOM 1185 C C . ARG A 1 144 ? -9.673 12.070 8.693 1.00 84.81 144 ARG A C 1
ATOM 1187 O O . ARG A 1 144 ? -9.856 12.184 7.482 1.00 84.81 144 ARG A O 1
ATOM 1194 N N . ALA A 1 145 ? -8.826 12.857 9.350 1.00 88.31 145 ALA A N 1
ATOM 1195 C CA . ALA A 1 145 ? -7.927 13.786 8.674 1.00 88.31 145 ALA A CA 1
ATOM 1196 C C . ALA A 1 145 ? -6.918 13.027 7.802 1.00 88.31 145 ALA A C 1
ATOM 1198 O O . ALA A 1 145 ? -6.759 13.365 6.631 1.00 88.31 145 ALA A O 1
ATOM 1199 N N . LEU A 1 146 ? -6.333 11.946 8.327 1.00 90.06 146 LEU A N 1
ATOM 1200 C CA . LEU A 1 146 ? -5.433 11.078 7.574 1.00 90.06 146 LEU A CA 1
ATOM 1201 C C . LEU A 1 146 ? -6.137 10.426 6.378 1.00 90.06 146 LEU A C 1
ATOM 1203 O O . LEU A 1 146 ? -5.615 10.468 5.270 1.00 90.06 146 LEU A O 1
ATOM 1207 N N . ALA A 1 147 ? -7.341 9.882 6.569 1.00 88.50 147 ALA A N 1
ATOM 1208 C CA . ALA A 1 147 ? -8.136 9.307 5.487 1.00 88.50 147 ALA A CA 1
ATOM 1209 C C . ALA A 1 147 ? -8.416 10.323 4.367 1.00 88.50 147 ALA A C 1
ATOM 1211 O O . ALA A 1 147 ? -8.283 10.000 3.187 1.00 88.50 147 ALA A O 1
ATOM 1212 N N . ARG A 1 148 ? -8.751 11.571 4.729 1.00 87.25 148 ARG A N 1
ATOM 1213 C CA . ARG A 1 148 ? -8.927 12.663 3.760 1.00 87.25 148 ARG A CA 1
ATOM 1214 C C . ARG A 1 148 ? -7.645 12.936 2.979 1.00 87.25 148 ARG A C 1
ATOM 1216 O O . ARG A 1 148 ? -7.691 12.982 1.754 1.00 87.25 148 ARG A O 1
ATOM 1223 N N . GLY A 1 149 ? -6.514 13.049 3.670 1.00 88.12 149 GLY A N 1
ATOM 1224 C CA . GLY A 1 149 ? -5.224 13.288 3.029 1.00 88.12 149 GLY A CA 1
ATOM 1225 C C . GLY A 1 149 ? -4.804 12.164 2.082 1.00 88.12 149 GLY A C 1
ATOM 1226 O O . GLY A 1 149 ? -4.371 12.426 0.967 1.00 88.12 149 GLY A O 1
ATOM 1227 N N . LEU A 1 150 ? -4.984 10.903 2.477 1.00 89.88 150 LEU A N 1
ATOM 1228 C CA . LEU A 1 150 ? -4.537 9.762 1.672 1.00 89.88 150 LEU A CA 1
ATOM 1229 C C . LEU A 1 150 ? -5.435 9.461 0.470 1.00 89.88 150 LEU A C 1
ATOM 1231 O O . LEU A 1 150 ? -4.920 9.075 -0.575 1.00 89.88 150 LEU A O 1
ATOM 1235 N N . PHE A 1 151 ? -6.754 9.619 0.603 1.00 88.56 151 PHE A N 1
ATOM 1236 C CA . PHE A 1 151 ? -7.699 9.163 -0.425 1.00 88.56 151 PHE A CA 1
ATOM 1237 C C . PHE A 1 151 ? -8.358 10.291 -1.219 1.00 88.56 151 PHE A C 1
ATOM 1239 O O . PHE A 1 151 ? -8.863 10.034 -2.304 1.00 88.56 151 PHE A O 1
ATOM 1246 N N . TYR A 1 152 ? -8.315 11.540 -0.744 1.00 86.38 152 TYR A N 1
ATOM 1247 C CA . TYR A 1 152 ? -8.905 12.687 -1.450 1.00 86.38 152 TYR A CA 1
ATOM 1248 C C . TYR A 1 152 ? -7.863 13.713 -1.922 1.00 86.38 152 TYR A C 1
ATOM 1250 O O . TYR A 1 152 ? -8.214 14.657 -2.629 1.00 86.38 152 TYR A O 1
ATOM 1258 N N . SER A 1 153 ? -6.583 13.538 -1.571 1.00 87.75 153 SER A N 1
ATOM 1259 C CA . SER A 1 153 ? -5.489 14.432 -1.961 1.00 87.75 153 SER A CA 1
ATOM 1260 C C . SER A 1 153 ? -4.298 13.637 -2.495 1.00 87.75 153 SER A C 1
ATOM 1262 O O . SER A 1 153 ? -3.466 13.142 -1.739 1.00 87.75 153 SER A O 1
ATOM 1264 N N . TYR A 1 154 ? -4.169 13.561 -3.826 1.00 85.44 154 TYR A N 1
ATOM 1265 C CA . TYR A 1 154 ? -3.017 12.917 -4.477 1.00 85.44 154 TYR A CA 1
ATOM 1266 C C . TYR A 1 154 ? -1.679 13.465 -3.955 1.00 85.44 154 TYR A C 1
ATOM 1268 O O . TYR A 1 154 ? -0.751 12.711 -3.678 1.00 85.44 154 TYR A O 1
ATOM 1276 N N . LYS A 1 155 ? -1.596 14.788 -3.758 1.00 87.19 155 LYS A N 1
ATOM 1277 C CA . LYS A 1 155 ? -0.391 15.448 -3.247 1.00 87.19 155 LYS A CA 1
ATOM 1278 C C . LYS A 1 155 ? -0.010 14.934 -1.859 1.00 87.19 155 LYS A C 1
ATOM 1280 O O . LYS A 1 155 ? 1.148 14.597 -1.633 1.00 87.19 155 LYS A O 1
ATOM 1285 N N . GLU A 1 156 ? -0.958 14.891 -0.928 1.00 89.12 156 GLU A N 1
ATOM 1286 C CA . GLU A 1 156 ? -0.682 14.416 0.431 1.00 89.12 156 GLU A CA 1
ATOM 1287 C C . GLU A 1 156 ? -0.355 12.928 0.445 1.00 89.12 156 GLU A C 1
ATOM 1289 O O . GLU A 1 156 ? 0.598 12.525 1.112 1.00 89.12 156 GLU A O 1
ATOM 1294 N N . ARG A 1 157 ? -1.082 12.130 -0.340 1.00 90.81 157 ARG A N 1
ATOM 1295 C CA . ARG A 1 157 ? -0.803 10.710 -0.546 1.00 90.81 157 ARG A CA 1
ATOM 1296 C C . ARG A 1 157 ? 0.623 10.466 -1.032 1.00 90.81 157 ARG A C 1
ATOM 1298 O O . ARG A 1 157 ? 1.350 9.697 -0.408 1.00 90.81 157 ARG A O 1
ATOM 1305 N N . SER A 1 158 ? 1.023 11.159 -2.096 1.00 89.69 158 SER A N 1
ATOM 1306 C CA . SER A 1 158 ? 2.359 11.074 -2.689 1.00 89.69 158 SER A CA 1
ATOM 1307 C C . SER A 1 158 ? 3.438 11.459 -1.680 1.00 89.69 158 SER A C 1
ATOM 1309 O O . SER A 1 158 ? 4.377 10.701 -1.452 1.00 89.69 158 SER A O 1
ATOM 1311 N N . VAL A 1 159 ? 3.257 12.579 -0.972 1.00 90.19 159 VAL A N 1
ATOM 1312 C CA . VAL A 1 159 ? 4.189 13.014 0.078 1.00 90.19 159 VAL A CA 1
ATOM 1313 C C . VAL A 1 159 ? 4.307 11.963 1.185 1.00 90.19 159 VAL A C 1
ATOM 1315 O O . VAL A 1 159 ? 5.415 11.621 1.583 1.00 90.19 159 VAL A O 1
ATOM 1318 N N . LYS A 1 160 ? 3.190 11.427 1.683 1.00 91.19 160 LYS A N 1
ATOM 1319 C CA . LYS A 1 160 ? 3.180 10.444 2.777 1.00 91.19 160 LYS A CA 1
ATOM 1320 C C . LYS A 1 160 ? 3.793 9.103 2.375 1.00 91.19 160 LYS A C 1
ATOM 1322 O O . LYS A 1 160 ? 4.474 8.488 3.191 1.00 91.19 160 LYS A O 1
ATOM 1327 N N . PHE A 1 161 ? 3.589 8.665 1.137 1.00 91.88 161 PHE A N 1
ATOM 1328 C CA . PHE A 1 161 ? 4.179 7.430 0.630 1.00 91.88 161 PHE A CA 1
ATOM 1329 C C . PHE A 1 161 ? 5.683 7.571 0.369 1.00 91.88 161 PHE A C 1
ATOM 1331 O O . PHE A 1 161 ? 6.452 6.709 0.786 1.00 91.88 161 PHE A O 1
ATOM 1338 N N . SER A 1 162 ? 6.114 8.675 -0.248 1.00 89.62 162 SER A N 1
ATOM 1339 C CA . SER A 1 162 ? 7.510 8.905 -0.651 1.00 89.62 162 SER A CA 1
ATOM 1340 C C . SER A 1 162 ? 8.405 9.444 0.471 1.00 89.62 162 SER A C 1
ATOM 1342 O O . SER A 1 162 ? 9.616 9.598 0.288 1.00 89.62 162 SER A O 1
ATOM 1344 N N . GLN A 1 163 ? 7.840 9.723 1.650 1.00 86.56 163 GLN A N 1
ATOM 1345 C CA . GLN A 1 163 ? 8.583 10.152 2.833 1.00 86.56 163 GLN A CA 1
ATOM 1346 C C . GLN A 1 163 ? 9.601 9.084 3.262 1.00 86.56 163 GLN A C 1
ATOM 1348 O O . GLN A 1 163 ? 9.252 7.967 3.657 1.00 86.56 163 GLN A O 1
ATOM 1353 N N . ALA A 1 164 ? 10.886 9.436 3.197 1.00 81.81 164 ALA A N 1
ATOM 1354 C CA . ALA A 1 164 ? 11.959 8.590 3.702 1.00 81.81 164 ALA A CA 1
ATOM 1355 C C . ALA A 1 164 ? 11.953 8.575 5.238 1.00 81.81 164 ALA A C 1
ATOM 1357 O O . ALA A 1 164 ? 11.665 9.589 5.877 1.00 81.81 164 ALA A O 1
ATOM 1358 N N . ALA A 1 165 ? 12.308 7.433 5.827 1.00 77.75 165 ALA A N 1
ATOM 1359 C CA . ALA A 1 165 ? 12.606 7.380 7.250 1.00 77.75 165 ALA A CA 1
ATOM 1360 C C . ALA A 1 165 ? 13.894 8.172 7.531 1.00 77.75 165 ALA A C 1
ATOM 1362 O O . ALA A 1 165 ? 14.888 8.020 6.819 1.00 77.75 165 ALA A O 1
ATOM 1363 N N . ALA A 1 166 ? 13.882 9.000 8.572 1.00 75.00 166 ALA A N 1
ATOM 1364 C CA . ALA A 1 166 ? 15.041 9.763 9.023 1.00 75.00 166 ALA A CA 1
ATOM 1365 C C . ALA A 1 166 ? 15.375 9.348 10.456 1.00 75.00 166 ALA A C 1
ATOM 1367 O O . ALA A 1 166 ? 14.479 9.225 11.287 1.00 75.00 166 ALA A O 1
ATOM 1368 N N . ASN A 1 167 ? 16.657 9.114 10.755 1.00 75.56 167 ASN A N 1
ATOM 1369 C CA . ASN A 1 167 ? 17.113 8.698 12.089 1.00 75.56 167 ASN A CA 1
ATOM 1370 C C . ASN A 1 167 ? 16.338 7.488 12.653 1.00 75.56 167 ASN A C 1
ATOM 1372 O O . ASN A 1 167 ? 15.979 7.472 13.825 1.00 75.56 167 ASN A O 1
ATOM 1376 N N . GLN A 1 168 ? 16.049 6.494 11.801 1.00 71.81 168 GLN A N 1
ATOM 1377 C CA . GLN A 1 168 ? 15.252 5.294 12.124 1.00 71.81 168 GLN A CA 1
ATOM 1378 C C . GLN A 1 168 ? 13.778 5.555 12.499 1.00 71.81 168 GLN A C 1
ATOM 1380 O O . GLN A 1 168 ? 13.043 4.617 12.818 1.00 71.81 168 GLN A O 1
ATOM 1385 N N . VAL A 1 169 ? 13.312 6.801 12.407 1.00 79.00 169 VAL A N 1
ATOM 1386 C CA . VAL A 1 169 ? 11.913 7.173 12.618 1.00 79.00 169 VAL A CA 1
ATOM 1387 C C . VAL A 1 169 ? 11.227 7.299 11.263 1.00 79.00 169 VAL A C 1
ATOM 1389 O O . VAL A 1 169 ? 11.692 8.018 10.379 1.00 79.00 169 VAL A O 1
ATOM 1392 N N . ASP A 1 170 ? 10.113 6.586 11.097 1.00 86.62 170 ASP A N 1
ATOM 1393 C CA . ASP A 1 170 ? 9.244 6.712 9.928 1.00 86.62 170 ASP A CA 1
ATOM 1394 C C . ASP A 1 170 ? 8.076 7.656 10.271 1.00 86.62 170 ASP A C 1
ATOM 1396 O O . ASP A 1 170 ? 7.186 7.253 11.025 1.00 86.62 170 ASP A O 1
ATOM 1400 N N . PRO A 1 171 ? 8.032 8.886 9.720 1.00 86.94 171 PRO A N 1
ATOM 1401 C CA . PRO A 1 171 ? 6.962 9.843 10.004 1.00 86.94 171 PRO A CA 1
ATOM 1402 C C . PRO A 1 171 ? 5.566 9.319 9.650 1.00 86.94 171 PRO A C 1
ATOM 1404 O O . PRO A 1 171 ? 4.576 9.702 10.282 1.00 86.94 171 PRO A O 1
ATOM 1407 N N . PHE A 1 172 ? 5.465 8.449 8.640 1.00 88.56 172 PHE A N 1
ATOM 1408 C CA . PHE A 1 172 ? 4.195 7.846 8.256 1.00 88.56 172 PHE A CA 1
ATOM 1409 C C . PHE A 1 172 ? 3.704 6.878 9.331 1.00 88.56 172 PHE A C 1
ATOM 1411 O O . PHE A 1 172 ? 2.561 6.977 9.777 1.00 88.56 172 PHE A O 1
ATOM 1418 N N . LYS A 1 173 ? 4.593 6.005 9.812 1.00 89.81 173 LYS A N 1
ATOM 1419 C CA . LYS A 1 173 ? 4.322 5.104 10.936 1.00 89.81 173 LYS A CA 1
ATOM 1420 C C . LYS A 1 173 ? 3.920 5.874 12.195 1.00 89.81 173 LYS A C 1
ATOM 1422 O O . LYS A 1 173 ? 2.925 5.513 12.811 1.00 89.81 173 LYS A O 1
ATOM 1427 N N . GLU A 1 174 ? 4.619 6.953 12.547 1.00 90.50 174 GLU A N 1
ATOM 1428 C CA . GLU A 1 174 ? 4.246 7.781 13.708 1.00 90.50 174 GLU A CA 1
ATOM 1429 C C . GLU A 1 174 ? 2.853 8.399 13.544 1.00 90.50 174 GLU A C 1
ATOM 1431 O O . GLU A 1 174 ? 2.051 8.383 14.475 1.00 90.50 174 GLU A O 1
ATOM 1436 N N . THR A 1 175 ? 2.519 8.862 12.332 1.00 90.38 175 THR A N 1
ATOM 1437 C CA . THR A 1 175 ? 1.169 9.363 12.027 1.00 90.38 175 THR A CA 1
ATOM 1438 C C . THR A 1 175 ? 0.112 8.276 12.270 1.00 90.38 175 THR A C 1
ATOM 1440 O O . THR A 1 175 ? -0.945 8.562 12.831 1.00 90.38 175 THR A O 1
ATOM 1443 N N . LEU A 1 176 ? 0.397 7.024 11.888 1.00 88.94 176 LEU A N 1
ATOM 1444 C CA . LEU A 1 176 ? -0.507 5.894 12.119 1.00 88.94 176 LEU A CA 1
ATOM 1445 C C . LEU A 1 176 ? -0.659 5.554 13.601 1.00 88.94 176 LEU A C 1
ATOM 1447 O O . LEU A 1 176 ? -1.776 5.323 14.061 1.00 88.94 176 LEU A O 1
ATOM 1451 N N . LEU A 1 177 ? 0.442 5.533 14.352 1.00 89.00 177 LEU A N 1
ATOM 1452 C CA . LEU A 1 177 ? 0.430 5.240 15.786 1.00 89.00 177 LEU A CA 1
ATOM 1453 C C . LEU A 1 177 ? -0.313 6.316 16.593 1.00 89.00 177 LEU A C 1
ATOM 1455 O O . LEU A 1 177 ? -0.951 5.990 17.596 1.00 89.00 177 LEU A O 1
ATOM 1459 N N . ASP A 1 178 ? -0.269 7.573 16.145 1.00 88.81 178 ASP A N 1
ATOM 1460 C CA . ASP A 1 178 ? -0.987 8.684 16.778 1.00 88.81 178 ASP A CA 1
ATOM 1461 C C . ASP A 1 178 ? -2.501 8.637 16.510 1.00 88.81 178 ASP A C 1
ATOM 1463 O O . ASP A 1 178 ? -3.294 8.948 17.400 1.00 88.81 178 ASP A O 1
ATOM 1467 N N . CYS A 1 179 ? -2.935 8.214 15.314 1.00 87.19 179 CYS A N 1
ATOM 1468 C CA . CYS A 1 179 ? -4.359 8.221 14.963 1.00 87.19 179 CYS A CA 1
ATOM 1469 C C . CYS A 1 179 ? -5.108 6.911 15.252 1.00 87.19 179 CYS A C 1
ATOM 1471 O O . CYS A 1 179 ? -6.332 6.935 15.384 1.00 87.19 179 CYS A O 1
ATOM 1473 N N . LEU A 1 180 ? -4.419 5.769 15.326 1.00 85.06 180 LEU A N 1
ATOM 1474 C CA . LEU A 1 180 ? -5.057 4.460 15.496 1.00 85.06 180 LEU A CA 1
ATOM 1475 C C . LEU A 1 180 ? -5.214 4.052 16.968 1.00 85.06 180 LEU A C 1
ATOM 1477 O O . LEU A 1 180 ? -4.554 4.566 17.880 1.00 85.06 180 LEU A O 1
ATOM 1481 N N . HIS A 1 181 ? -6.128 3.106 17.194 1.00 82.19 181 HIS A N 1
ATOM 1482 C CA . HIS A 1 181 ? -6.300 2.453 18.488 1.00 82.19 181 HIS A CA 1
ATOM 1483 C C . HIS A 1 181 ? -5.044 1.671 18.894 1.00 82.19 181 HIS A C 1
ATOM 1485 O O . HIS A 1 181 ? -4.294 1.186 18.045 1.00 82.19 181 HIS A O 1
ATOM 1491 N N . ASP A 1 182 ? -4.839 1.516 20.198 1.00 82.50 182 ASP A N 1
ATOM 1492 C CA . ASP A 1 182 ? -3.634 0.901 20.750 1.00 82.50 182 ASP A CA 1
ATOM 1493 C C . ASP A 1 182 ? -3.488 -0.577 20.353 1.00 82.50 182 ASP A C 1
ATOM 1495 O O . ASP A 1 182 ? -2.379 -1.022 20.057 1.00 82.50 182 ASP A O 1
ATOM 1499 N N . ASP A 1 183 ? -4.603 -1.294 20.211 1.00 80.12 183 ASP A N 1
ATOM 1500 C CA . ASP A 1 183 ? -4.620 -2.675 19.705 1.00 80.12 183 ASP A CA 1
ATOM 1501 C C . ASP A 1 183 ? -4.068 -2.809 18.279 1.00 80.12 183 ASP A C 1
ATOM 1503 O O . ASP A 1 183 ? -3.489 -3.833 17.918 1.00 80.12 183 ASP A O 1
ATOM 1507 N N . LEU A 1 184 ? -4.181 -1.747 17.476 1.00 84.62 184 LEU A N 1
ATOM 1508 C CA . LEU A 1 184 ? -3.726 -1.719 16.090 1.00 84.62 184 LEU A CA 1
ATOM 1509 C C . LEU A 1 184 ? -2.281 -1.228 15.942 1.00 84.62 184 LEU A C 1
ATOM 1511 O O . LEU A 1 184 ? -1.790 -1.153 14.816 1.00 84.62 184 LEU A O 1
ATOM 1515 N N . LYS A 1 185 ? -1.560 -0.925 17.031 1.00 87.19 185 LYS A N 1
ATOM 1516 C CA . LYS A 1 185 ? -0.166 -0.435 16.973 1.00 87.19 185 LYS A CA 1
ATOM 1517 C C . LYS A 1 185 ? 0.766 -1.393 16.233 1.00 87.19 185 LYS A C 1
ATOM 1519 O O . LYS A 1 185 ? 1.613 -0.966 15.444 1.00 87.19 185 LYS A O 1
ATOM 1524 N N . HIS A 1 186 ? 0.598 -2.694 16.452 1.00 88.56 186 HIS A N 1
ATOM 1525 C CA . HIS A 1 186 ? 1.402 -3.705 15.768 1.00 88.56 186 HIS A CA 1
ATOM 1526 C C . HIS A 1 186 ? 1.056 -3.797 14.276 1.00 88.56 186 HIS A C 1
ATOM 1528 O O . HIS A 1 186 ? 1.961 -3.884 13.447 1.00 88.56 186 HIS A O 1
ATOM 1534 N N . VAL A 1 187 ? -0.228 -3.670 13.925 1.00 89.56 187 VAL A N 1
ATOM 1535 C CA . VAL A 1 187 ? -0.683 -3.621 12.526 1.00 89.56 187 VAL A CA 1
ATOM 1536 C C . VAL A 1 187 ? -0.147 -2.367 11.825 1.00 89.56 187 VAL A C 1
ATOM 1538 O O . VAL A 1 187 ? 0.427 -2.464 10.743 1.00 89.56 187 VAL A O 1
ATOM 1541 N N . ALA A 1 188 ? -0.238 -1.200 12.470 1.00 90.31 188 ALA A N 1
ATOM 1542 C CA . ALA A 1 188 ? 0.317 0.062 11.980 1.00 90.31 188 ALA A CA 1
ATOM 1543 C C . ALA A 1 188 ? 1.828 -0.027 11.726 1.00 90.31 188 ALA A C 1
ATOM 1545 O O . ALA A 1 188 ? 2.324 0.460 10.710 1.00 90.31 188 ALA A O 1
ATOM 1546 N N . THR A 1 189 ? 2.558 -0.697 12.621 1.00 91.75 189 THR A N 1
ATOM 1547 C CA . THR A 1 189 ? 3.998 -0.932 12.463 1.00 91.75 189 THR A CA 1
ATOM 1548 C C . THR A 1 189 ? 4.289 -1.811 11.246 1.00 91.75 189 THR A C 1
ATOM 1550 O O . THR A 1 189 ? 5.167 -1.480 10.452 1.00 91.75 189 THR A O 1
ATOM 1553 N N . ALA A 1 190 ? 3.542 -2.904 11.065 1.00 93.31 190 ALA A N 1
ATOM 1554 C CA . ALA A 1 190 ? 3.702 -3.787 9.912 1.00 93.31 190 ALA A CA 1
ATOM 1555 C C . ALA A 1 190 ? 3.383 -3.074 8.585 1.00 93.31 190 ALA A C 1
ATOM 1557 O O . ALA A 1 190 ? 4.149 -3.205 7.631 1.00 93.31 190 ALA A O 1
ATOM 1558 N N . LEU A 1 191 ? 2.329 -2.252 8.531 1.00 93.38 191 LEU A N 1
ATOM 1559 C CA . LEU A 1 191 ? 2.017 -1.437 7.349 1.00 93.38 191 LEU A CA 1
ATOM 1560 C C . LEU A 1 191 ? 3.090 -0.384 7.055 1.00 93.38 191 LEU A C 1
ATOM 1562 O O . LEU A 1 191 ? 3.455 -0.199 5.896 1.00 93.38 191 LEU A O 1
ATOM 1566 N N . GLY A 1 192 ? 3.641 0.269 8.083 1.00 92.81 192 GLY A N 1
ATOM 1567 C CA . GLY A 1 192 ? 4.787 1.167 7.917 1.00 92.81 192 GLY A CA 1
ATOM 1568 C C . GLY A 1 192 ? 5.994 0.446 7.308 1.00 92.81 192 GLY A C 1
ATOM 1569 O O . GLY A 1 192 ? 6.603 0.944 6.364 1.00 92.81 192 GLY A O 1
ATOM 1570 N N . ASN A 1 193 ? 6.286 -0.774 7.770 1.00 92.94 193 ASN A N 1
ATOM 1571 C CA . ASN A 1 193 ? 7.361 -1.597 7.209 1.00 92.94 193 ASN A CA 1
ATOM 1572 C C . ASN A 1 193 ? 7.100 -1.981 5.745 1.00 92.94 193 ASN A C 1
ATOM 1574 O O . ASN A 1 193 ? 8.027 -1.934 4.940 1.00 92.94 193 ASN A O 1
ATOM 1578 N N . ILE A 1 194 ? 5.857 -2.333 5.388 1.00 95.00 194 ILE A N 1
ATOM 1579 C CA . ILE A 1 194 ? 5.467 -2.622 3.997 1.00 95.00 194 ILE A CA 1
ATOM 1580 C C . ILE A 1 194 ? 5.705 -1.396 3.113 1.00 95.00 194 ILE A C 1
ATOM 1582 O O . ILE A 1 194 ? 6.326 -1.522 2.061 1.00 95.00 194 ILE A O 1
ATOM 1586 N N . ARG A 1 195 ? 5.282 -0.205 3.553 1.00 95.31 195 ARG A N 1
ATOM 1587 C CA . ARG A 1 195 ? 5.504 1.049 2.817 1.00 95.31 195 ARG A CA 1
ATOM 1588 C C . ARG A 1 195 ? 6.991 1.311 2.577 1.00 95.31 195 ARG A C 1
ATOM 1590 O O . ARG A 1 195 ? 7.381 1.635 1.461 1.00 95.31 195 ARG A O 1
ATOM 1597 N N . VAL A 1 196 ? 7.824 1.173 3.611 1.00 92.31 196 VAL A N 1
ATOM 1598 C CA . VAL A 1 196 ? 9.279 1.367 3.487 1.00 92.31 196 VAL A CA 1
ATOM 1599 C C . VAL A 1 196 ? 9.890 0.345 2.526 1.00 92.31 196 VAL A C 1
ATOM 1601 O O . VAL A 1 196 ? 10.718 0.720 1.698 1.00 92.31 196 VAL A O 1
ATOM 1604 N N . ALA A 1 197 ? 9.467 -0.921 2.597 1.00 93.81 197 ALA A N 1
ATOM 1605 C CA . ALA A 1 197 ? 9.925 -1.964 1.682 1.00 93.81 197 ALA A CA 1
ATOM 1606 C C . ALA A 1 197 ? 9.546 -1.651 0.225 1.00 93.81 197 ALA A C 1
ATOM 1608 O O . ALA A 1 197 ? 10.407 -1.734 -0.645 1.00 93.81 197 ALA A O 1
ATOM 1609 N N . LEU A 1 198 ? 8.305 -1.218 -0.026 1.00 94.94 198 LEU A N 1
ATOM 1610 C CA . LEU A 1 198 ? 7.853 -0.780 -1.350 1.00 94.94 198 LEU A CA 1
ATOM 1611 C C . LEU A 1 198 ? 8.675 0.403 -1.865 1.00 94.94 198 LEU A C 1
ATOM 1613 O O . LEU A 1 198 ? 9.195 0.341 -2.971 1.00 94.94 198 LEU A O 1
ATOM 1617 N N . LEU A 1 199 ? 8.842 1.456 -1.059 1.00 93.31 199 LEU A N 1
ATOM 1618 C CA . LEU A 1 199 ? 9.600 2.647 -1.451 1.00 93.31 199 LEU A CA 1
ATOM 1619 C C . LEU A 1 199 ? 11.056 2.317 -1.813 1.00 93.31 199 LEU A C 1
ATOM 1621 O O . LEU A 1 199 ? 11.597 2.866 -2.771 1.00 93.31 199 LEU A O 1
ATOM 1625 N N . ASN A 1 200 ? 11.698 1.439 -1.043 1.00 92.06 200 ASN A N 1
ATOM 1626 C CA . ASN A 1 200 ? 13.061 1.003 -1.333 1.00 92.06 200 ASN A CA 1
ATOM 1627 C C . ASN A 1 200 ? 13.116 0.146 -2.601 1.00 92.06 200 ASN A C 1
ATOM 1629 O O . ASN A 1 200 ? 13.998 0.370 -3.423 1.00 92.06 200 ASN A O 1
ATOM 1633 N N . ALA A 1 201 ? 12.157 -0.766 -2.785 1.00 93.44 201 ALA A N 1
ATOM 1634 C CA . ALA A 1 201 ? 12.069 -1.591 -3.983 1.00 93.44 201 ALA A CA 1
ATOM 1635 C C . ALA A 1 201 ? 11.885 -0.734 -5.242 1.00 93.44 201 ALA A C 1
ATOM 1637 O O . ALA A 1 201 ? 12.622 -0.928 -6.200 1.00 93.44 201 ALA A O 1
ATOM 1638 N N . TYR A 1 202 ? 10.991 0.262 -5.214 1.00 93.12 202 TYR A N 1
ATOM 1639 C CA . TYR A 1 202 ? 10.814 1.226 -6.306 1.00 93.12 202 TYR A CA 1
ATOM 1640 C C . TYR A 1 202 ? 12.127 1.940 -6.653 1.00 93.12 202 TYR A C 1
ATOM 1642 O O . TYR A 1 202 ? 12.574 1.917 -7.796 1.00 93.12 202 TYR A O 1
ATOM 1650 N N . ARG A 1 203 ? 12.816 2.495 -5.647 1.00 91.38 203 ARG A N 1
ATOM 1651 C CA . ARG A 1 203 ? 14.113 3.170 -5.842 1.00 91.38 203 ARG A CA 1
ATOM 1652 C C . ARG A 1 203 ? 15.198 2.258 -6.407 1.00 91.38 203 ARG A C 1
ATOM 1654 O O . ARG A 1 203 ? 16.074 2.741 -7.117 1.00 91.38 203 ARG A O 1
ATOM 1661 N N . GLU A 1 204 ? 15.177 0.979 -6.053 1.00 91.50 204 GLU A N 1
ATOM 1662 C CA . GLU A 1 204 ? 16.144 -0.005 -6.532 1.00 91.50 204 GLU A CA 1
ATOM 1663 C C . GLU A 1 204 ? 15.877 -0.383 -7.991 1.00 91.50 204 GLU A C 1
ATOM 1665 O O . GLU A 1 204 ? 16.788 -0.313 -8.817 1.00 91.50 204 GLU A O 1
ATOM 1670 N N . VAL A 1 205 ? 14.627 -0.705 -8.341 1.00 91.00 205 VAL A N 1
ATOM 1671 C CA . VAL A 1 205 ? 14.270 -1.117 -9.710 1.00 91.00 205 VAL A CA 1
ATOM 1672 C C . VAL A 1 205 ? 14.287 0.039 -10.711 1.00 91.00 205 VAL A C 1
ATOM 1674 O O . VAL A 1 205 ? 14.499 -0.188 -11.899 1.00 91.00 205 VAL A O 1
ATOM 1677 N N . GLU A 1 206 ? 14.113 1.276 -10.245 1.00 90.62 206 GLU A N 1
ATOM 1678 C CA . GLU A 1 206 ? 14.192 2.496 -11.059 1.00 90.62 206 GLU A CA 1
ATOM 1679 C C . GLU A 1 206 ? 15.538 3.223 -10.954 1.00 90.62 206 GLU A C 1
ATOM 1681 O O . GLU A 1 206 ? 15.692 4.329 -11.480 1.00 90.62 206 GLU A O 1
ATOM 1686 N N . ALA A 1 207 ? 16.541 2.630 -10.300 1.00 88.06 207 ALA A N 1
ATOM 1687 C CA . ALA A 1 207 ? 17.856 3.253 -10.153 1.00 88.06 207 ALA A CA 1
ATOM 1688 C C . ALA A 1 207 ? 18.496 3.604 -11.510 1.00 88.06 207 ALA A C 1
ATOM 1690 O O . ALA A 1 207 ? 19.255 4.570 -11.606 1.00 88.06 207 ALA A O 1
ATOM 1691 N N . ASN A 1 208 ? 18.175 2.838 -12.560 1.00 84.69 208 ASN A N 1
ATOM 1692 C CA . ASN A 1 208 ? 18.605 3.104 -13.926 1.00 84.69 208 ASN A CA 1
ATOM 1693 C C . ASN A 1 208 ? 17.470 3.737 -14.762 1.00 84.69 208 ASN A C 1
ATOM 1695 O O . ASN A 1 208 ? 16.582 3.016 -15.215 1.00 84.69 208 ASN A O 1
ATOM 1699 N N . PRO A 1 209 ? 17.513 5.051 -15.051 1.00 81.31 209 PRO A N 1
ATOM 1700 C CA . PRO A 1 209 ? 16.462 5.736 -15.807 1.00 81.31 209 PRO A CA 1
ATOM 1701 C C . PRO A 1 209 ? 16.440 5.387 -17.305 1.00 81.31 209 PRO A C 1
ATOM 1703 O O . PRO A 1 209 ? 15.502 5.776 -17.999 1.00 81.31 209 PRO A O 1
ATOM 1706 N N . ASP A 1 210 ? 17.460 4.689 -17.818 1.00 81.88 210 ASP A N 1
ATOM 1707 C CA . ASP A 1 210 ? 17.541 4.240 -19.214 1.00 81.88 210 ASP A CA 1
ATOM 1708 C C . ASP A 1 210 ? 16.958 2.823 -19.418 1.00 81.88 210 ASP A C 1
ATOM 1710 O O . ASP A 1 210 ? 16.909 2.336 -20.550 1.00 81.88 210 ASP A O 1
ATOM 1714 N N . GLN A 1 211 ? 16.492 2.152 -18.357 1.00 83.69 211 GLN A N 1
ATOM 1715 C CA . GLN A 1 211 ? 15.890 0.816 -18.428 1.00 83.69 211 GLN A CA 1
ATOM 1716 C C . GLN A 1 211 ? 14.508 0.774 -17.768 1.00 83.69 211 GLN A C 1
ATOM 1718 O O . GLN A 1 211 ? 14.243 1.463 -16.787 1.00 83.69 211 GLN A O 1
ATOM 1723 N N . HIS A 1 212 ? 13.607 -0.046 -18.316 1.00 83.94 212 HIS A N 1
ATOM 1724 C CA . HIS A 1 212 ? 12.345 -0.336 -17.638 1.00 83.94 212 HIS A CA 1
ATOM 1725 C C . HIS A 1 212 ? 12.611 -1.165 -16.374 1.00 83.94 212 HIS A C 1
ATOM 1727 O O . HIS A 1 212 ? 13.453 -2.066 -16.436 1.00 83.94 212 HIS A O 1
ATOM 1733 N N . PRO A 1 213 ? 11.868 -0.931 -15.276 1.00 84.69 213 PRO A N 1
ATOM 1734 C CA . PRO A 1 213 ? 11.907 -1.798 -14.107 1.00 84.69 213 PRO A CA 1
ATOM 1735 C C . PRO A 1 213 ? 11.669 -3.257 -14.494 1.00 84.69 213 PRO A C 1
ATOM 1737 O O . PRO A 1 213 ? 10.674 -3.585 -15.148 1.00 84.69 213 PRO A O 1
ATOM 1740 N N . ASP A 1 214 ? 12.579 -4.138 -14.085 1.00 86.81 214 ASP A N 1
ATOM 1741 C CA . ASP A 1 214 ? 12.434 -5.570 -14.318 1.00 86.81 214 ASP A CA 1
ATOM 1742 C C . ASP A 1 214 ? 11.399 -6.143 -13.338 1.00 86.81 214 ASP A C 1
ATOM 1744 O O . ASP A 1 214 ? 11.505 -5.996 -12.115 1.00 86.81 214 ASP A O 1
ATOM 1748 N N . GLY A 1 215 ? 10.367 -6.790 -13.883 1.00 86.00 215 GLY A N 1
ATOM 1749 C CA . GLY A 1 215 ? 9.315 -7.417 -13.093 1.00 86.00 215 GLY A CA 1
ATOM 1750 C C . GLY A 1 215 ? 9.805 -8.595 -12.247 1.00 86.00 215 GLY A C 1
ATOM 1751 O O . GLY A 1 215 ? 9.305 -8.775 -11.139 1.00 86.00 215 GLY A O 1
ATOM 1752 N N . ALA A 1 216 ? 10.793 -9.363 -12.713 1.00 88.25 216 ALA A N 1
ATOM 1753 C CA . ALA A 1 216 ? 11.386 -10.449 -11.934 1.00 88.25 216 ALA A CA 1
ATOM 1754 C C . ALA A 1 216 ? 12.161 -9.894 -10.734 1.00 88.25 216 ALA A C 1
ATOM 1756 O O . ALA A 1 216 ? 11.878 -10.277 -9.602 1.00 88.25 216 ALA A O 1
ATOM 1757 N N . VAL A 1 217 ? 13.028 -8.903 -10.967 1.00 90.12 217 VAL A N 1
ATOM 1758 C CA . VAL A 1 217 ? 13.769 -8.214 -9.894 1.00 90.12 217 VAL A CA 1
ATOM 1759 C C . VAL A 1 217 ? 12.806 -7.558 -8.901 1.00 90.12 217 VAL A C 1
ATOM 1761 O O . VAL A 1 217 ? 12.977 -7.691 -7.692 1.00 90.12 217 VAL A O 1
ATOM 1764 N N . SER A 1 218 ? 11.744 -6.914 -9.403 1.00 90.69 218 SER A N 1
ATOM 1765 C CA . SER A 1 218 ? 10.691 -6.327 -8.564 1.00 90.69 218 SER A CA 1
ATOM 1766 C C . SER A 1 218 ? 10.097 -7.349 -7.597 1.00 90.69 218 SER A C 1
ATOM 1768 O O . SER A 1 218 ? 9.891 -7.021 -6.434 1.00 90.69 218 SER A O 1
ATOM 1770 N N . VAL A 1 219 ? 9.803 -8.569 -8.065 1.00 89.62 219 VAL A N 1
ATOM 1771 C CA . VAL A 1 219 ? 9.252 -9.639 -7.220 1.00 89.62 219 VAL A CA 1
ATOM 1772 C C . VAL A 1 219 ? 10.296 -10.150 -6.241 1.00 89.62 219 VAL A C 1
ATOM 1774 O O . VAL A 1 219 ? 9.986 -10.241 -5.057 1.00 89.62 219 VAL A O 1
ATOM 1777 N N . ASP A 1 220 ? 11.513 -10.427 -6.701 1.00 92.31 220 ASP A N 1
ATOM 1778 C CA . ASP A 1 220 ? 12.578 -10.995 -5.871 1.00 92.31 220 ASP A CA 1
ATOM 1779 C C . ASP A 1 220 ? 12.909 -10.101 -4.664 1.00 92.31 220 ASP A C 1
ATOM 1781 O O . ASP A 1 220 ? 13.046 -10.605 -3.550 1.00 92.31 220 ASP A O 1
ATOM 1785 N N . ILE A 1 221 ? 12.940 -8.773 -4.843 1.00 92.50 221 ILE A N 1
ATOM 1786 C CA . ILE A 1 221 ? 13.209 -7.815 -3.753 1.00 92.50 221 ILE A CA 1
ATOM 1787 C C . ILE A 1 221 ? 12.154 -7.906 -2.639 1.00 92.50 221 ILE A C 1
ATOM 1789 O O . ILE A 1 221 ? 12.468 -7.815 -1.448 1.00 92.50 221 ILE A O 1
ATOM 1793 N N . ILE A 1 222 ? 10.878 -8.054 -3.002 1.00 92.12 222 ILE A N 1
ATOM 1794 C CA . ILE A 1 222 ? 9.768 -7.943 -2.044 1.00 92.12 222 ILE A CA 1
ATOM 1795 C C . ILE A 1 222 ? 9.249 -9.285 -1.531 1.00 92.12 222 ILE A C 1
ATOM 1797 O O . ILE A 1 222 ? 8.525 -9.291 -0.530 1.00 92.12 222 ILE A O 1
ATOM 1801 N N . TRP A 1 223 ? 9.580 -10.390 -2.206 1.00 90.69 223 TRP A N 1
ATOM 1802 C CA . TRP A 1 223 ? 8.942 -11.698 -2.030 1.00 90.69 223 TRP A CA 1
ATOM 1803 C C . TRP A 1 223 ? 9.007 -12.214 -0.593 1.00 90.69 223 TRP A C 1
ATOM 1805 O O . TRP A 1 223 ? 8.018 -12.722 -0.070 1.00 90.69 223 TRP A O 1
ATOM 1815 N N . ASP A 1 224 ? 10.132 -12.008 0.085 1.00 90.88 224 ASP A N 1
ATOM 1816 C CA . ASP A 1 224 ? 10.284 -12.441 1.474 1.00 90.88 224 ASP A CA 1
ATOM 1817 C C . ASP A 1 224 ? 9.733 -11.413 2.470 1.00 90.88 224 ASP A C 1
ATOM 1819 O O . ASP A 1 224 ? 9.254 -11.757 3.554 1.00 90.88 224 ASP A O 1
ATOM 1823 N N . THR A 1 225 ? 9.775 -10.128 2.112 1.00 92.56 225 THR A N 1
ATOM 1824 C CA . THR A 1 225 ? 9.486 -9.039 3.049 1.00 92.56 225 THR A CA 1
ATOM 1825 C C . THR A 1 225 ? 7.993 -8.756 3.153 1.00 92.56 225 THR A C 1
ATOM 1827 O O . THR A 1 225 ? 7.434 -8.810 4.251 1.00 92.56 225 THR A O 1
ATOM 1830 N N . ILE A 1 226 ? 7.325 -8.443 2.039 1.00 93.75 226 ILE A N 1
ATOM 1831 C CA . ILE A 1 226 ? 5.940 -7.951 2.066 1.00 93.75 226 ILE A CA 1
ATOM 1832 C C . ILE A 1 226 ? 4.955 -9.049 2.509 1.00 93.75 226 ILE A C 1
ATOM 1834 O O . ILE A 1 226 ? 4.200 -8.800 3.456 1.00 93.75 226 ILE A O 1
ATOM 1838 N N . PRO A 1 227 ? 4.976 -10.274 1.943 1.00 93.81 227 PRO A N 1
ATOM 1839 C CA . PRO A 1 227 ? 4.126 -11.369 2.416 1.00 93.81 227 PRO A CA 1
ATOM 1840 C C . PRO A 1 227 ? 4.332 -11.697 3.899 1.00 93.81 227 PRO A C 1
ATOM 1842 O O . PRO A 1 227 ? 3.363 -11.928 4.618 1.00 93.81 227 PRO A O 1
ATOM 1845 N N . SER A 1 228 ? 5.575 -11.655 4.394 1.00 94.31 228 SER A N 1
ATOM 1846 C CA . SER A 1 228 ? 5.875 -11.866 5.817 1.00 94.31 228 SER A CA 1
ATOM 1847 C C . SER A 1 228 ? 5.209 -10.815 6.710 1.00 94.31 228 SER A C 1
ATOM 1849 O O . SER A 1 228 ? 4.659 -11.154 7.758 1.00 94.31 228 SER A O 1
ATOM 1851 N N . GLN A 1 229 ? 5.190 -9.542 6.300 1.00 94.56 229 GLN A N 1
ATOM 1852 C CA . GLN A 1 229 ? 4.486 -8.495 7.048 1.00 94.56 229 GLN A CA 1
ATOM 1853 C C . GLN A 1 229 ? 2.962 -8.676 7.004 1.00 94.56 229 GLN A C 1
ATOM 1855 O O . GLN A 1 229 ? 2.320 -8.527 8.041 1.00 94.56 229 GLN A O 1
ATOM 1860 N N . TYR A 1 230 ? 2.379 -9.059 5.863 1.00 93.00 230 TYR A N 1
ATOM 1861 C CA . TYR A 1 230 ? 0.944 -9.370 5.798 1.00 93.00 230 TYR A CA 1
ATOM 1862 C C . TYR A 1 230 ? 0.569 -10.579 6.658 1.00 93.00 230 TYR A C 1
ATOM 1864 O O . TYR A 1 230 ? -0.417 -10.521 7.386 1.00 93.00 230 TYR A O 1
ATOM 1872 N N . ASN A 1 231 ? 1.391 -11.629 6.670 1.00 91.81 231 ASN A N 1
ATOM 1873 C CA . ASN A 1 231 ? 1.183 -12.778 7.552 1.00 91.81 231 ASN A CA 1
ATOM 1874 C C . ASN A 1 231 ? 1.218 -12.374 9.032 1.00 91.81 231 ASN A C 1
ATOM 1876 O O . ASN A 1 231 ? 0.384 -12.839 9.806 1.00 91.81 231 ASN A O 1
ATOM 1880 N N . LYS A 1 232 ? 2.127 -11.471 9.427 1.00 91.38 232 LYS A N 1
ATOM 1881 C CA . LYS A 1 232 ? 2.137 -10.904 10.788 1.00 91.38 232 LYS A CA 1
ATOM 1882 C C . LYS A 1 232 ? 0.845 -10.150 11.088 1.00 91.38 232 LYS A C 1
ATOM 1884 O O . LYS A 1 232 ? 0.302 -10.318 12.173 1.00 91.38 232 LYS A O 1
ATOM 1889 N N . ILE A 1 233 ? 0.346 -9.345 10.146 1.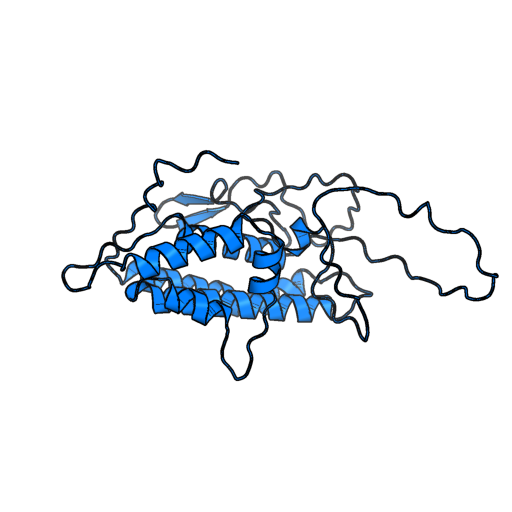00 90.44 233 ILE A N 1
ATOM 1890 C CA . ILE A 1 233 ? -0.933 -8.636 10.303 1.00 90.44 233 ILE A CA 1
ATOM 1891 C C . ILE A 1 233 ? -2.069 -9.637 10.535 1.00 90.44 233 ILE A C 1
ATOM 1893 O O . ILE A 1 233 ? -2.810 -9.470 11.499 1.00 90.44 233 ILE A O 1
ATOM 1897 N N . CYS A 1 234 ? -2.175 -10.690 9.719 1.00 88.38 234 CYS A N 1
ATOM 1898 C CA . CYS A 1 234 ? -3.194 -11.727 9.898 1.00 88.38 234 CYS A CA 1
ATOM 1899 C C . CYS A 1 234 ? -3.088 -12.393 11.276 1.00 88.38 234 CYS A C 1
ATOM 1901 O O . CYS A 1 234 ? -4.071 -12.434 12.000 1.00 88.38 234 CYS A O 1
ATOM 1903 N N . GLN A 1 235 ? -1.887 -12.803 11.697 1.00 88.88 235 GLN A N 1
ATOM 1904 C CA . GLN A 1 235 ? -1.667 -13.412 13.016 1.00 88.88 235 GLN A CA 1
ATOM 1905 C C . GLN A 1 235 ? -2.069 -12.495 14.178 1.00 88.88 235 GLN A C 1
ATOM 1907 O O . GLN A 1 235 ? -2.636 -12.964 15.162 1.00 88.88 235 GLN A O 1
ATOM 1912 N N . ILE A 1 236 ? -1.773 -11.194 14.082 1.00 85.75 236 ILE A N 1
ATOM 1913 C CA . ILE A 1 236 ? -2.169 -10.206 15.095 1.00 85.75 236 ILE A CA 1
ATOM 1914 C C . ILE A 1 236 ? -3.693 -10.102 15.157 1.00 85.75 236 ILE A C 1
ATOM 1916 O O . ILE A 1 236 ? -4.260 -10.130 16.245 1.00 85.75 236 ILE A O 1
ATOM 1920 N N . LEU A 1 237 ? -4.348 -10.001 13.999 1.00 83.06 237 LEU A N 1
ATOM 1921 C CA . LEU A 1 237 ? -5.800 -9.866 13.917 1.00 83.06 237 LEU A CA 1
ATOM 1922 C C . LEU A 1 237 ? -6.534 -11.142 14.350 1.00 83.06 237 LEU A C 1
ATOM 1924 O O . LEU A 1 237 ? -7.576 -11.031 14.981 1.00 83.06 237 LEU A O 1
ATOM 1928 N N . ASP A 1 238 ? -5.984 -12.327 14.079 1.00 82.94 238 ASP A N 1
ATOM 1929 C CA . ASP A 1 238 ? -6.551 -13.610 14.516 1.00 82.94 238 ASP A CA 1
ATOM 1930 C C . ASP A 1 238 ? -6.402 -13.821 16.032 1.00 82.94 238 ASP A C 1
ATOM 1932 O O . ASP A 1 238 ? -7.243 -14.455 16.669 1.00 82.94 238 ASP A O 1
ATOM 1936 N N . ALA A 1 239 ? -5.324 -13.299 16.626 1.00 80.69 239 ALA A N 1
ATOM 1937 C CA . ALA A 1 239 ? -5.055 -13.419 18.058 1.00 80.69 239 ALA A CA 1
ATOM 1938 C C . ALA A 1 239 ? -5.844 -12.418 18.917 1.00 80.69 239 ALA A C 1
ATOM 1940 O O . ALA A 1 239 ? -5.983 -12.624 20.125 1.00 80.69 239 ALA A O 1
ATOM 1941 N N . GLN A 1 240 ? -6.321 -11.320 18.328 1.00 72.88 240 GLN A N 1
ATOM 1942 C CA . GLN A 1 240 ? -7.028 -10.267 19.046 1.00 72.88 240 GLN A CA 1
ATOM 1943 C C . GLN A 1 240 ? -8.541 -10.366 18.791 1.00 72.88 240 GLN A C 1
ATOM 1945 O O . GLN A 1 240 ? -8.996 -10.324 17.653 1.00 72.88 240 GLN A O 1
ATOM 1950 N N . ASP A 1 241 ? -9.342 -10.418 19.860 1.00 65.81 241 ASP A N 1
ATOM 1951 C CA . ASP A 1 241 ? -10.811 -10.339 19.783 1.00 65.81 241 ASP A CA 1
ATOM 1952 C C . ASP A 1 241 ? -11.250 -8.881 19.547 1.00 65.81 241 ASP A C 1
ATOM 1954 O O . ASP A 1 241 ? -11.780 -8.199 20.434 1.00 65.81 241 ASP A O 1
ATOM 1958 N N . ILE A 1 242 ? -10.918 -8.361 18.360 1.00 66.19 242 ILE A N 1
ATOM 1959 C CA . ILE A 1 242 ? -11.243 -7.003 17.922 1.00 66.19 242 ILE A CA 1
ATOM 1960 C C . ILE A 1 242 ? -12.545 -7.046 17.142 1.00 66.19 242 ILE A C 1
ATOM 1962 O O . ILE A 1 242 ? -12.606 -7.508 16.003 1.00 66.19 242 ILE A O 1
ATOM 1966 N N . THR A 1 243 ? -13.581 -6.436 17.706 1.00 64.75 243 THR A N 1
ATOM 1967 C CA . THR A 1 243 ? -14.757 -6.078 16.916 1.00 64.75 243 THR A CA 1
ATOM 1968 C C . THR A 1 243 ? -14.498 -4.739 16.234 1.00 64.75 243 THR A C 1
ATOM 1970 O O . THR A 1 243 ? -14.272 -3.730 16.902 1.00 64.75 243 THR A O 1
ATOM 1973 N N . VAL A 1 244 ? -14.534 -4.720 14.903 1.00 66.12 244 VAL A N 1
ATOM 1974 C CA . VAL A 1 244 ? -14.386 -3.493 14.113 1.00 66.12 244 VAL A CA 1
ATOM 1975 C C . VAL A 1 244 ? -15.735 -3.006 13.591 1.00 66.12 244 VAL A C 1
ATOM 1977 O O . VAL A 1 244 ? -16.560 -3.800 13.148 1.00 66.12 244 VAL A O 1
ATOM 1980 N N . GLU A 1 245 ? -15.956 -1.694 13.613 1.00 62.97 245 GLU A N 1
ATOM 1981 C CA . GLU A 1 245 ? -17.111 -1.050 12.975 1.00 62.97 245 GLU A CA 1
ATOM 1982 C C . GLU A 1 245 ? -16.682 0.021 11.981 1.00 62.97 245 GLU A C 1
ATOM 1984 O O . GLU A 1 245 ? -15.649 0.664 12.165 1.00 62.97 245 GLU A O 1
ATOM 1989 N N . ARG A 1 246 ? -17.509 0.268 10.958 1.00 63.31 246 ARG A N 1
ATOM 1990 C CA . ARG A 1 246 ? -17.278 1.387 10.039 1.00 63.31 246 ARG A CA 1
ATOM 1991 C C . ARG A 1 246 ? -17.334 2.716 10.775 1.00 63.31 246 ARG A C 1
ATOM 1993 O O . ARG A 1 246 ? -18.165 2.908 11.665 1.00 63.31 246 ARG A O 1
ATOM 2000 N N . LEU A 1 247 ? -16.489 3.657 10.351 1.00 61.53 247 LEU A N 1
ATOM 2001 C CA . LEU A 1 247 ? -16.566 5.028 10.837 1.00 61.53 247 LEU A CA 1
ATOM 2002 C C . LEU A 1 247 ? -17.992 5.562 10.618 1.00 61.53 247 LEU A C 1
ATOM 2004 O O . LEU A 1 247 ? -18.491 5.520 9.490 1.00 61.53 247 LEU A O 1
ATOM 2008 N N . PRO A 1 248 ? -18.659 6.100 11.655 1.00 59.25 248 PRO A N 1
ATOM 2009 C CA . PRO A 1 248 ? -19.982 6.664 11.484 1.00 59.25 248 PRO A CA 1
ATOM 2010 C C . PRO A 1 248 ? -19.887 7.859 10.534 1.00 59.25 248 PRO A C 1
ATOM 2012 O O . PRO A 1 248 ? -19.060 8.763 10.724 1.00 59.25 248 PRO A O 1
ATOM 2015 N N . VAL A 1 249 ? -20.737 7.851 9.507 1.00 57.00 249 VAL A N 1
ATOM 2016 C CA . VAL A 1 249 ? -20.869 8.951 8.550 1.00 57.00 249 VAL A CA 1
ATOM 2017 C C . VAL A 1 249 ? -21.317 10.190 9.323 1.00 57.00 249 VAL A C 1
ATOM 2019 O O . VAL A 1 249 ? -22.339 10.162 10.009 1.00 57.00 249 VAL A O 1
ATOM 2022 N N . ARG A 1 250 ? -20.571 11.299 9.223 1.00 54.97 250 ARG A N 1
ATOM 2023 C CA . ARG A 1 250 ? -21.072 12.591 9.712 1.00 54.97 250 ARG A CA 1
ATOM 2024 C C . ARG A 1 250 ? -22.298 12.957 8.871 1.00 54.97 250 ARG A C 1
ATOM 2026 O O . ARG A 1 250 ? -22.150 13.339 7.712 1.00 54.97 250 ARG 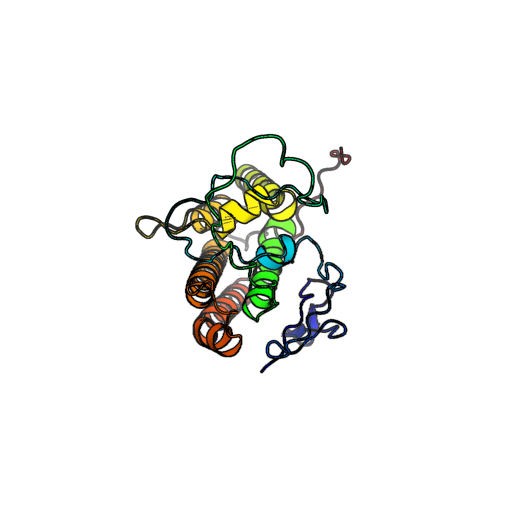A O 1
ATOM 2033 N N . GLN A 1 251 ? -23.495 12.874 9.449 1.00 37.28 251 GLN A N 1
ATOM 2034 C CA . GLN A 1 251 ? -24.659 13.568 8.901 1.00 37.28 251 GLN A CA 1
ATOM 2035 C C . GLN A 1 251 ? -24.332 15.069 8.907 1.00 37.28 251 GLN A C 1
ATOM 2037 O O . GLN A 1 251 ? -24.288 15.680 9.970 1.00 37.28 251 GLN A O 1
ATOM 2042 N N . GLY A 1 252 ? -24.013 15.652 7.746 1.00 39.47 252 GLY A N 1
ATOM 2043 C CA . GLY A 1 252 ? -23.835 17.105 7.633 1.00 39.47 252 GLY A CA 1
ATOM 2044 C C . GLY A 1 252 ? -22.811 17.632 6.628 1.00 39.47 252 GLY A C 1
ATOM 2045 O O . GLY A 1 252 ? -22.885 18.811 6.305 1.00 39.47 252 GLY A O 1
ATOM 2046 N N . LEU A 1 253 ? -21.902 16.822 6.077 1.00 38.22 253 LEU A N 1
ATOM 2047 C CA . LEU A 1 253 ? -21.035 17.284 4.982 1.00 38.22 253 LEU A CA 1
ATOM 2048 C C . LEU A 1 253 ? -21.587 16.806 3.640 1.00 38.22 253 LEU A C 1
ATOM 2050 O O . LEU A 1 253 ? -21.232 15.743 3.138 1.00 38.22 253 LEU A O 1
ATOM 2054 N N . LYS A 1 254 ? -22.488 17.615 3.071 1.00 29.70 254 LYS A N 1
ATOM 2055 C CA . LYS A 1 254 ? -22.733 17.603 1.627 1.00 29.70 254 LYS A CA 1
ATOM 2056 C C . LYS A 1 254 ? -21.405 17.918 0.939 1.00 29.70 254 LYS A C 1
ATOM 2058 O O . LYS A 1 254 ? -20.725 18.858 1.345 1.00 29.70 254 LYS A O 1
ATOM 2063 N N . ALA A 1 255 ? -21.052 17.106 -0.053 1.00 32.59 255 ALA A N 1
ATOM 2064 C CA . ALA A 1 255 ? -19.929 17.360 -0.939 1.00 32.59 255 ALA A CA 1
ATOM 2065 C C . ALA A 1 255 ? -20.017 18.798 -1.478 1.00 32.59 255 ALA A C 1
ATOM 2067 O O . ALA A 1 255 ? -21.077 19.207 -1.960 1.00 32.59 255 ALA A O 1
ATOM 2068 N N . ALA A 1 256 ? -18.926 19.542 -1.326 1.00 31.48 256 ALA A N 1
ATOM 2069 C CA . ALA A 1 256 ? -18.668 20.783 -2.041 1.00 31.48 256 ALA A CA 1
ATOM 2070 C C . ALA A 1 256 ? -17.686 20.476 -3.173 1.00 31.48 256 ALA A C 1
ATOM 2072 O O . ALA A 1 256 ? -16.784 19.639 -2.930 1.00 31.48 256 ALA A O 1
#

Secondary structure (DSSP, 8-state):
--EE-S---TTSEEEETTEEEE--GGG-EETT-----TT----S-TTT--HHHHHTS------SS---S-PPPSS----S-S---S--S------PPPPPP---HHHHHHHHHHHHHHHHHTS-EEEPPTTSPPPPHHHHHHHHHHHHHHHH-HHHHHHHHHPPPBTTB-HHHHHHHHHS-GGGHHHHHHHHHHHHHHHHHHHHHTS-TTSPPPHHHHHHHHTTHHHHHHHHHHHHHHHS--EEEPPPP-TT----

Solvent-accessible surface area (backbone atoms only — not comparable to full-atom values): 15614 Å² total; per-residue (Å²): 140,64,65,32,50,62,49,52,44,78,89,30,46,45,79,55,94,94,37,82,39,84,50,80,63,88,64,44,41,55,48,84,60,85,78,78,63,94,72,74,66,89,62,47,60,86,66,17,50,23,71,40,70,71,69,60,40,84,80,46,46,68,71,80,83,81,80,78,97,67,77,85,74,84,84,71,97,68,76,96,79,87,84,89,79,88,77,87,92,84,76,88,72,82,74,74,79,77,75,77,68,73,75,37,47,60,44,46,55,42,7,50,49,35,44,53,49,44,48,56,42,55,43,44,42,63,49,48,48,102,85,52,79,62,68,48,74,65,27,53,51,45,24,49,51,49,38,45,34,54,60,75,28,71,67,49,29,49,52,54,60,71,55,72,64,55,97,90,42,43,67,58,33,52,53,41,55,63,24,47,49,78,89,44,42,66,45,38,48,37,52,36,50,41,47,52,51,50,52,50,47,45,35,60,46,23,51,49,75,93,51,79,58,49,41,66,60,46,44,64,71,38,58,71,54,44,58,52,36,52,51,51,40,51,54,53,56,73,73,43,79,64,52,67,38,62,57,77,77,72,88,80,75,74,88,128

Foldseek 3Di:
DFKDQLEDAPVQWDADPNDTDGHDSVVIDGQPDPPPPPPPDLHYDLQQFDLCSQVQHQDQAPDDDDDPPDDDDPDDPDDPPPDPDDDDDDDPPVPPPFDGRTDAHLRNLSSVLSNVLCCFLFFWFWDDDPPDDGQDPVLNVLSVVVNCQCRVPSVSVCCLLLQDADPVHRVNLVSPCSNGDPLCNLVSVLSSQSSNLSSVLSNVQNHDRVDHRDNVSSCVSCVVRNVVSVVSNVVSVVPDPTDTGGDDDPPPDDDD

InterPro domains:
  IPR000719 Protein kinase domain [PS50011] (1-199)
  IPR011009 Protein kinase-like domain superfamily [SSF56112] (1-141)
  IPR040976 Fungal-type protein kinase [PF17667] (2-119)

Organism: Phanerochaete carnosa (strain HHB-10118-sp) (NCBI:txid650164)